Protein AF-A0A3M1PGS9-F1 (afdb_monomer)

Mean predicted aligned error: 19.92 Å

Solvent-accessible surface area (backbone atoms only — not comparable to full-atom values): 13995 Å² total; per-residue (Å²): 139,84,87,82,89,75,83,82,80,80,67,83,78,77,82,78,72,84,73,78,78,73,52,66,67,59,30,50,53,47,24,53,42,19,57,49,69,54,36,37,69,55,23,42,52,23,39,51,51,46,51,69,34,86,87,48,49,71,73,56,33,54,52,41,54,54,50,40,51,54,36,49,49,37,50,74,69,65,56,75,74,91,35,77,85,38,73,76,30,40,54,42,54,51,51,51,51,50,53,61,69,67,49,73,80,73,74,85,66,75,82,59,58,68,70,65,50,56,71,72,74,71,71,92,80,89,80,88,84,90,75,78,97,71,89,75,92,71,96,69,88,73,84,69,68,91,74,71,82,76,51,58,70,73,72,52,62,57,97,67,39,42,74,79,48,71,52,68,86,49,98,50,36,34,40,35,32,33,31,63,50,102,59,35,15,29,28,38,34,30,31,66,87,72,45,78,56,61,50,69,58,65,78,25,73,38,69,65,56,26,48,49,56,50,44,40,73,74,68,71,50,88,71,84,132

Foldseek 3Di:
DDDDDDDDPPDDDPPPPPPPLDDLVNLVLQLLLCVLVVVLVSNLVSLVSQLVDPPQDPVRNVVSVVVSVVSVVCVVVVDDDDCCPPPSSVVSVVVVVVVVVPPDPPPCDPPPVVVVCVVVVPDPPDDDDPDDDDDDDDDDDDPPPPQPPPCVVLQDDDPQKDWDDWDAPDQFKTKIWIDNDPQWIKMWMATPPHRPDIDIDGIGRDPVVNVVVVCVVPVVDDDDD

Structure (mmCIF, N/CA/C/O backbone):
data_AF-A0A3M1PGS9-F1
#
_entry.id   AF-A0A3M1PGS9-F1
#
loop_
_atom_site.group_PDB
_atom_site.id
_atom_site.type_symbol
_atom_site.label_atom_id
_atom_site.label_alt_id
_atom_site.label_comp_id
_atom_site.label_asym_id
_atom_site.label_entity_id
_atom_site.label_seq_id
_atom_site.pdbx_PDB_ins_code
_atom_site.Cartn_x
_atom_site.Cartn_y
_atom_site.Cartn_z
_atom_site.occupancy
_atom_site.B_iso_or_equiv
_atom_site.auth_seq_id
_atom_site.auth_comp_id
_atom_site.auth_asym_id
_atom_site.auth_atom_id
_atom_site.pdbx_PDB_model_num
ATOM 1 N N . MET A 1 1 ? -76.731 -5.693 16.495 1.00 43.12 1 MET A N 1
ATOM 2 C CA . MET A 1 1 ? -76.272 -5.780 15.094 1.00 43.12 1 MET A CA 1
ATOM 3 C C . MET A 1 1 ? -76.011 -4.372 14.597 1.00 43.12 1 MET A C 1
ATOM 5 O O . MET A 1 1 ? -76.969 -3.666 14.329 1.00 43.12 1 MET A O 1
ATOM 9 N N . THR A 1 2 ? -74.744 -3.977 14.487 1.00 40.34 2 THR A N 1
ATOM 10 C CA . THR A 1 2 ? -74.335 -2.824 13.675 1.00 40.34 2 THR A CA 1
ATOM 11 C C . THR A 1 2 ? -72.953 -3.154 13.133 1.00 40.34 2 THR A C 1
ATOM 13 O O . THR A 1 2 ? -72.024 -3.374 13.907 1.00 40.34 2 THR A O 1
ATOM 16 N N . VAL A 1 3 ? -72.853 -3.297 11.815 1.00 41.34 3 VAL A N 1
ATOM 17 C CA . VAL A 1 3 ? -71.624 -3.652 11.101 1.00 41.34 3 VAL A CA 1
ATOM 18 C C . VAL A 1 3 ? -71.101 -2.359 10.487 1.00 41.34 3 VAL A C 1
ATOM 20 O O . VAL A 1 3 ? -71.793 -1.752 9.675 1.00 41.34 3 VAL A O 1
ATOM 23 N N . LEU A 1 4 ? -69.917 -1.911 10.899 1.00 38.22 4 LEU A N 1
ATOM 24 C CA . LEU A 1 4 ? -69.199 -0.822 10.240 1.00 38.22 4 LEU A CA 1
ATOM 25 C C . LEU A 1 4 ? -68.028 -1.431 9.474 1.00 38.22 4 LEU A C 1
ATOM 27 O O . LEU A 1 4 ? -67.027 -1.848 10.052 1.00 38.22 4 LEU A O 1
ATOM 31 N N . SER A 1 5 ? -68.202 -1.507 8.157 1.00 47.16 5 SER A N 1
ATOM 32 C CA . SER A 1 5 ? -67.135 -1.750 7.195 1.00 47.16 5 SER A CA 1
ATOM 33 C C . SER A 1 5 ? -66.207 -0.539 7.151 1.00 47.16 5 SER A C 1
ATOM 35 O O . SER A 1 5 ? -66.649 0.571 6.866 1.00 47.16 5 SER A O 1
ATOM 37 N N . ALA A 1 6 ? -64.914 -0.763 7.369 1.00 40.97 6 ALA A N 1
ATOM 38 C CA . ALA A 1 6 ? -63.865 0.169 6.983 1.00 40.97 6 ALA A CA 1
ATOM 39 C C . ALA A 1 6 ? -62.917 -0.558 6.026 1.00 40.97 6 ALA A C 1
ATOM 41 O O . ALA A 1 6 ? -62.190 -1.475 6.407 1.00 40.97 6 ALA A O 1
ATOM 42 N N . SER A 1 7 ? -62.997 -0.163 4.759 1.00 41.66 7 SER A N 1
ATOM 43 C CA . SER A 1 7 ? -62.149 -0.619 3.667 1.00 41.66 7 SER A CA 1
ATOM 44 C C . SER A 1 7 ? -60.679 -0.351 3.978 1.00 41.66 7 SER A C 1
ATOM 46 O O . SER A 1 7 ? -60.280 0.781 4.247 1.00 41.66 7 SER A O 1
ATOM 48 N N . SER A 1 8 ? -59.865 -1.400 3.919 1.00 44.50 8 SER A N 1
ATOM 49 C CA . SER A 1 8 ? -58.414 -1.307 4.018 1.00 44.50 8 SER A CA 1
ATOM 50 C C . SER A 1 8 ? -57.849 -0.592 2.787 1.00 44.50 8 SER A C 1
ATOM 52 O O . SER A 1 8 ? -57.789 -1.155 1.697 1.00 44.50 8 SER A O 1
ATOM 54 N N . LEU A 1 9 ? -57.406 0.651 2.969 1.00 45.00 9 LEU A N 1
ATOM 55 C CA . LEU A 1 9 ? -56.486 1.321 2.054 1.00 45.00 9 LEU A CA 1
ATOM 56 C C . LEU A 1 9 ? -55.102 0.672 2.213 1.00 45.00 9 LEU A C 1
ATOM 58 O O . LEU A 1 9 ? -54.330 1.043 3.096 1.00 45.00 9 LEU A O 1
ATOM 62 N N . LEU A 1 10 ? -54.789 -0.317 1.369 1.00 43.25 10 LEU A N 1
ATOM 63 C CA . LEU A 1 10 ? -53.408 -0.746 1.142 1.00 43.25 10 LEU A CA 1
ATOM 64 C C . LEU A 1 10 ? -52.671 0.379 0.406 1.00 43.25 10 LEU A C 1
ATOM 66 O O . LEU A 1 10 ? -52.698 0.469 -0.820 1.00 43.25 10 LEU A O 1
ATOM 70 N N . GLY A 1 11 ? -52.011 1.248 1.168 1.00 36.84 11 GLY A N 1
ATOM 71 C CA . GLY A 1 11 ? -50.937 2.074 0.634 1.00 36.84 11 GLY A CA 1
ATOM 72 C C . GLY A 1 11 ? -49.745 1.193 0.224 1.00 36.84 11 GLY A C 1
ATOM 73 O O . GLY A 1 11 ? -49.503 0.159 0.857 1.00 36.84 11 GLY A O 1
ATOM 74 N N . PRO A 1 12 ? -48.991 1.565 -0.823 1.00 43.22 12 PRO A N 1
ATOM 75 C CA . PRO A 1 12 ? -47.780 0.854 -1.209 1.00 43.22 12 PRO A CA 1
ATOM 76 C C . PRO A 1 12 ? -46.782 0.857 -0.044 1.00 43.22 12 PRO A C 1
ATOM 78 O O . PRO A 1 12 ? -46.384 1.911 0.450 1.00 43.22 12 PRO A O 1
ATOM 81 N N . GLN A 1 13 ? -46.390 -0.336 0.406 1.00 43.91 13 GLN A N 1
ATOM 82 C CA . GLN A 1 13 ? -45.297 -0.525 1.358 1.00 43.91 13 GLN A CA 1
ATOM 83 C C . GLN A 1 13 ? -44.023 0.090 0.753 1.00 43.91 13 GLN A C 1
ATOM 85 O O . GLN A 1 13 ? -43.602 -0.353 -0.320 1.00 43.91 13 GLN A O 1
ATOM 90 N N . PRO A 1 14 ? -43.392 1.098 1.381 1.00 44.00 14 PRO A N 1
ATOM 91 C CA . PRO A 1 14 ? -42.103 1.574 0.915 1.00 44.00 14 PRO A CA 1
ATOM 92 C C . PRO A 1 14 ? -41.099 0.431 1.061 1.00 44.00 14 PRO A C 1
ATOM 94 O O . PRO A 1 14 ? -40.940 -0.128 2.147 1.00 44.00 14 PRO A O 1
ATOM 97 N N . ASN A 1 15 ? -40.445 0.083 -0.050 1.00 41.81 15 ASN A N 1
ATOM 98 C CA . ASN A 1 15 ? -39.290 -0.806 -0.095 1.00 41.81 15 ASN A CA 1
ATOM 99 C C . ASN A 1 15 ? -38.324 -0.428 1.036 1.00 41.81 15 ASN A C 1
ATOM 101 O O . ASN A 1 15 ? -37.579 0.547 0.929 1.00 41.81 15 ASN A O 1
ATOM 105 N N . ARG A 1 16 ? -38.330 -1.201 2.127 1.00 43.53 16 ARG A N 1
ATOM 106 C CA . ARG A 1 16 ? -37.274 -1.172 3.136 1.00 43.53 16 ARG A CA 1
ATOM 107 C C . ARG A 1 16 ? -36.043 -1.789 2.489 1.00 43.53 16 ARG A C 1
ATOM 109 O O . ARG A 1 16 ? -35.763 -2.972 2.664 1.00 43.53 16 ARG A O 1
ATOM 116 N N . GLY A 1 17 ? -35.335 -0.987 1.697 1.00 41.22 17 GLY A N 1
ATOM 117 C CA . GLY A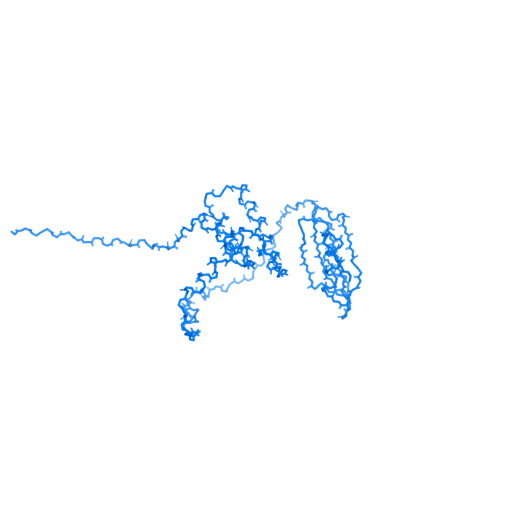 1 17 ? -33.949 -1.270 1.371 1.00 41.22 17 GLY A CA 1
ATOM 118 C C . GLY A 1 17 ? -33.229 -1.484 2.695 1.00 41.22 17 GLY A C 1
ATOM 119 O O . GLY A 1 17 ? -33.208 -0.591 3.539 1.00 41.22 17 GLY A O 1
ATOM 120 N N . PHE A 1 18 ? -32.729 -2.697 2.915 1.00 41.44 18 PHE A N 1
ATOM 121 C CA . PHE A 1 18 ? -31.902 -3.040 4.063 1.00 41.44 18 PHE A CA 1
ATOM 122 C C . PHE A 1 18 ? -30.577 -2.275 3.950 1.00 41.44 18 PHE A C 1
ATOM 124 O O . PHE A 1 18 ? -29.546 -2.823 3.579 1.00 41.44 18 PHE A O 1
ATOM 131 N N . THR A 1 19 ? -30.578 -0.986 4.271 1.00 45.75 19 THR A N 1
ATOM 132 C CA . THR A 1 19 ? -29.363 -0.321 4.725 1.00 45.75 19 THR A CA 1
ATOM 133 C C . THR A 1 19 ? -29.163 -0.778 6.161 1.00 45.75 19 THR A C 1
ATOM 135 O O . THR A 1 19 ? -29.649 -0.134 7.090 1.00 45.75 19 THR A O 1
ATOM 138 N N . GLN A 1 20 ? -28.522 -1.935 6.358 1.00 52.16 20 GLN A N 1
ATOM 139 C CA . GLN A 1 20 ? -27.948 -2.242 7.665 1.00 52.16 20 GLN A CA 1
ATOM 140 C C . GLN A 1 20 ? -26.929 -1.142 7.955 1.00 52.16 20 GLN A C 1
ATOM 142 O O . GLN A 1 20 ? -25.846 -1.100 7.376 1.00 52.16 20 GLN A O 1
ATOM 147 N N . THR A 1 21 ? -27.314 -0.204 8.809 1.00 59.00 21 THR A N 1
ATOM 148 C CA . THR A 1 21 ? -26.417 0.780 9.395 1.00 59.00 21 THR A CA 1
ATOM 149 C C . THR A 1 21 ? -25.473 0.029 10.322 1.00 59.00 21 THR A C 1
ATOM 151 O O . THR A 1 21 ? -25.777 -0.205 11.489 1.00 59.00 21 THR A O 1
ATOM 154 N N . VAL A 1 22 ? -24.338 -0.413 9.779 1.00 71.88 22 VAL A N 1
ATOM 155 C CA . VAL A 1 22 ? -23.247 -0.966 10.585 1.00 71.88 22 VAL A CA 1
ATOM 156 C C . VAL A 1 22 ? -22.765 0.143 11.515 1.00 71.88 22 VAL A C 1
ATOM 158 O O . VAL A 1 22 ? -22.483 1.254 11.058 1.00 71.88 22 VAL A O 1
ATOM 161 N N . SER A 1 23 ? -22.715 -0.127 12.821 1.00 87.00 23 SER A N 1
ATOM 162 C CA . SER A 1 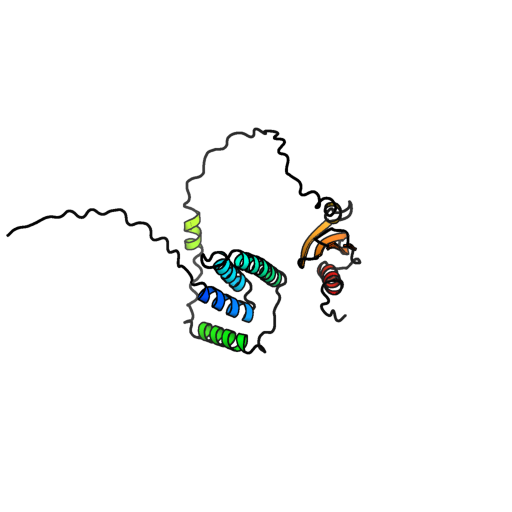23 ? -22.247 0.875 13.775 1.00 87.00 23 SER A CA 1
ATOM 163 C C . SER A 1 23 ? -20.757 1.175 13.534 1.00 87.00 23 SER A C 1
ATOM 165 O O . SER A 1 23 ? -19.993 0.268 13.188 1.00 87.00 23 SER A O 1
ATOM 167 N N . PRO A 1 24 ? -20.305 2.427 13.726 1.00 83.75 24 PRO A N 1
ATOM 168 C CA . PRO A 1 24 ? -18.890 2.780 13.583 1.00 83.75 24 PRO A CA 1
ATOM 169 C C . PRO A 1 24 ? -17.980 1.955 14.501 1.00 83.75 24 PRO A C 1
ATOM 171 O O . PRO A 1 24 ? -16.876 1.586 14.116 1.00 83.75 24 PRO A O 1
ATOM 174 N N . GLU A 1 25 ? -18.471 1.615 15.692 1.00 83.69 25 GLU A N 1
ATOM 175 C CA . GLU A 1 25 ? -17.761 0.792 16.670 1.00 83.69 25 GLU A CA 1
ATOM 176 C C . GLU A 1 25 ? -17.546 -0.641 16.167 1.00 83.69 25 GLU A C 1
ATOM 178 O O . GLU A 1 25 ? -16.433 -1.160 16.238 1.00 83.69 25 GLU A O 1
ATOM 183 N N . ALA A 1 26 ? -18.566 -1.251 15.553 1.00 85.06 26 ALA A N 1
ATOM 184 C CA . ALA A 1 26 ? -18.432 -2.568 14.937 1.00 85.06 26 ALA A CA 1
ATOM 185 C C . ALA A 1 26 ? -17.448 -2.548 13.757 1.00 85.06 26 ALA A C 1
ATOM 187 O O . ALA A 1 26 ? -16.647 -3.469 13.606 1.00 85.06 26 ALA A O 1
ATOM 188 N N . ALA A 1 27 ? -17.462 -1.483 12.947 1.00 86.94 27 ALA A N 1
ATOM 189 C CA . ALA A 1 27 ? -16.496 -1.314 11.862 1.00 86.94 27 ALA A CA 1
ATOM 190 C C . ALA A 1 27 ? -15.060 -1.154 12.392 1.00 86.94 27 ALA A C 1
ATOM 192 O O . ALA A 1 27 ? -14.125 -1.712 11.821 1.00 86.94 27 ALA A O 1
ATOM 193 N N . GLN A 1 28 ? -14.869 -0.443 13.503 1.00 87.12 28 GLN A N 1
ATOM 194 C CA . GLN A 1 28 ? -13.553 -0.276 14.118 1.00 87.12 28 GLN A CA 1
ATOM 195 C C . GLN A 1 28 ? -13.032 -1.575 14.750 1.00 87.12 28 GLN A C 1
ATOM 197 O O . GLN A 1 28 ? -11.861 -1.910 14.565 1.00 87.12 28 GLN A O 1
ATOM 202 N N . ALA A 1 29 ? -13.892 -2.344 15.421 1.00 86.06 29 ALA A N 1
ATOM 203 C CA . ALA A 1 29 ? -13.537 -3.666 15.936 1.00 86.06 29 ALA A CA 1
ATOM 204 C C . ALA A 1 29 ? -13.161 -4.632 14.795 1.00 86.06 29 ALA A C 1
ATOM 206 O O . ALA A 1 29 ? -12.126 -5.298 14.854 1.00 86.06 29 ALA A O 1
ATOM 207 N N . ALA A 1 30 ? -13.949 -4.643 13.712 1.00 87.62 30 ALA A N 1
ATOM 208 C CA . ALA A 1 30 ? -13.654 -5.435 12.519 1.00 87.62 30 ALA A CA 1
ATOM 209 C C . ALA A 1 30 ? -12.322 -5.027 11.870 1.00 87.62 30 ALA A C 1
ATOM 211 O O . ALA A 1 30 ? -11.562 -5.888 11.425 1.00 87.62 30 ALA A O 1
ATOM 212 N N . LEU A 1 31 ? -12.007 -3.728 11.849 1.00 91.25 31 LEU A N 1
ATOM 213 C CA . LEU A 1 31 ? -10.731 -3.225 11.351 1.00 91.25 31 LEU A CA 1
ATOM 214 C C . LEU A 1 31 ? -9.554 -3.755 12.176 1.00 91.25 31 LEU A C 1
ATOM 216 O O . LEU A 1 31 ? -8.619 -4.311 11.601 1.00 91.25 31 LEU A O 1
ATOM 220 N N . GLN A 1 32 ? -9.609 -3.618 13.503 1.00 88.75 32 GLN A N 1
ATOM 221 C CA . GLN A 1 32 ? -8.552 -4.105 14.397 1.00 88.75 32 GLN A CA 1
ATOM 222 C C . GLN A 1 32 ? -8.319 -5.605 14.219 1.00 88.75 32 GLN A C 1
ATOM 224 O O . GLN A 1 32 ? -7.188 -6.038 13.998 1.00 88.75 32 GLN A O 1
ATOM 229 N N . GLN A 1 33 ? -9.396 -6.391 14.231 1.00 88.25 33 GLN A N 1
ATOM 230 C CA . GLN A 1 33 ? -9.321 -7.833 14.028 1.00 88.25 33 GLN A CA 1
ATOM 231 C C . GLN A 1 33 ? -8.691 -8.189 12.674 1.00 88.25 33 GLN A C 1
ATOM 233 O O . GLN A 1 33 ? -7.797 -9.032 12.615 1.00 88.25 33 GLN A O 1
ATOM 238 N N . SER A 1 34 ? -9.125 -7.532 11.596 1.00 90.94 34 SER A N 1
ATOM 239 C CA . SER A 1 34 ? -8.632 -7.805 10.242 1.00 90.94 34 SER A CA 1
ATOM 240 C C . SER A 1 34 ? -7.146 -7.476 10.099 1.00 90.94 34 SER A C 1
ATOM 242 O O . SER A 1 34 ? -6.403 -8.250 9.504 1.00 90.94 34 SER A O 1
ATOM 244 N N . VAL A 1 35 ? -6.686 -6.374 10.701 1.00 89.75 35 VAL A N 1
ATOM 245 C CA . VAL A 1 35 ? -5.261 -6.006 10.719 1.00 89.75 35 VAL A CA 1
ATOM 246 C C . VAL A 1 35 ? -4.438 -7.039 11.490 1.00 89.75 35 VAL A C 1
ATOM 248 O O . VAL A 1 35 ? -3.411 -7.488 10.987 1.00 89.75 35 VAL A O 1
ATOM 251 N N . CYS A 1 36 ? -4.906 -7.477 12.662 1.00 89.69 36 CYS A N 1
ATOM 252 C CA . CYS A 1 36 ? -4.225 -8.511 13.447 1.00 89.69 36 CYS A CA 1
ATOM 253 C C . CYS A 1 36 ? -4.132 -9.860 12.715 1.00 89.69 36 CYS A C 1
ATOM 255 O O . CYS A 1 36 ? -3.178 -10.609 12.915 1.00 89.69 36 CYS A O 1
ATOM 257 N N . LEU A 1 37 ? -5.111 -10.171 11.862 1.00 87.81 37 LEU A N 1
ATOM 258 C CA . LEU A 1 37 ? -5.137 -11.384 11.041 1.00 87.81 37 LEU A CA 1
ATOM 259 C C . LEU A 1 37 ? -4.422 -11.227 9.691 1.00 87.81 37 LEU A C 1
ATOM 261 O O . LEU A 1 37 ? -4.361 -12.195 8.935 1.00 87.81 37 LEU A O 1
ATOM 265 N N . ASN A 1 38 ? -3.880 -10.044 9.382 1.00 90.31 38 ASN A N 1
ATOM 266 C CA . ASN A 1 38 ? -3.371 -9.686 8.055 1.00 90.31 38 ASN A CA 1
ATOM 267 C C . ASN A 1 38 ? -4.412 -9.879 6.925 1.00 90.31 38 ASN A C 1
ATOM 269 O O . ASN A 1 38 ? -4.057 -10.087 5.763 1.00 90.31 38 ASN A O 1
ATOM 273 N N . ASP A 1 39 ? -5.709 -9.802 7.242 1.00 93.06 39 ASP A N 1
ATOM 274 C CA . ASP A 1 39 ? -6.791 -9.828 6.256 1.00 93.06 39 ASP A CA 1
ATOM 275 C C . ASP A 1 39 ? -6.999 -8.421 5.684 1.00 93.06 39 ASP A C 1
ATOM 277 O O . ASP A 1 39 ? -7.877 -7.651 6.088 1.00 93.06 39 ASP A O 1
ATOM 281 N N . TRP A 1 40 ? -6.141 -8.063 4.730 1.00 92.06 40 TRP A N 1
ATOM 282 C CA . TRP A 1 40 ? -6.147 -6.732 4.126 1.00 92.06 40 TRP A CA 1
ATOM 283 C C . TRP A 1 40 ? -7.452 -6.407 3.408 1.00 92.06 40 TRP A C 1
ATOM 285 O O . TRP A 1 40 ? -7.877 -5.252 3.406 1.00 92.06 40 TRP A O 1
ATOM 295 N N . HIS A 1 41 ? -8.121 -7.411 2.838 1.00 94.44 41 HIS A N 1
ATOM 296 C CA . HIS A 1 41 ? -9.389 -7.201 2.151 1.00 94.44 41 HIS A CA 1
ATOM 297 C C . HIS A 1 41 ? -10.483 -6.784 3.143 1.00 94.44 41 HIS A C 1
ATOM 299 O 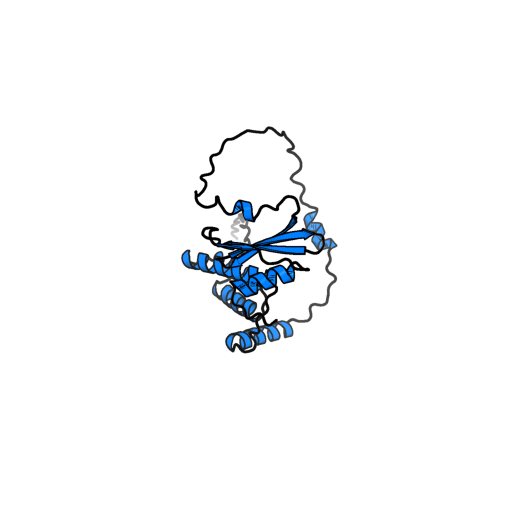O . HIS A 1 41 ? -11.179 -5.789 2.911 1.00 94.44 41 HIS A O 1
ATOM 305 N N . GLN A 1 42 ? -10.606 -7.493 4.270 1.00 91.50 42 GLN A N 1
ATOM 306 C CA . GLN A 1 42 ? -11.568 -7.138 5.316 1.00 91.50 42 GLN A CA 1
ATOM 307 C C . GLN A 1 42 ? -11.218 -5.817 6.008 1.00 91.50 42 GLN A C 1
ATOM 309 O O . GLN A 1 42 ? -12.108 -5.001 6.258 1.00 91.50 42 GLN A O 1
ATOM 314 N N . ALA A 1 43 ? -9.930 -5.536 6.222 1.00 93.75 43 ALA A N 1
ATOM 315 C CA . ALA A 1 43 ? -9.490 -4.260 6.781 1.00 93.75 43 ALA A CA 1
ATOM 316 C C . ALA A 1 43 ? -9.892 -3.076 5.877 1.00 93.75 43 ALA A C 1
ATOM 318 O O . ALA A 1 43 ? -10.457 -2.088 6.351 1.00 93.75 43 ALA A O 1
ATOM 319 N N . ILE A 1 44 ? -9.679 -3.184 4.558 1.00 94.75 44 ILE A N 1
ATOM 320 C CA . ILE A 1 44 ? -10.095 -2.157 3.586 1.00 94.75 44 ILE A CA 1
ATOM 321 C C . ILE A 1 44 ? -11.617 -1.970 3.598 1.00 94.75 44 ILE A C 1
ATOM 323 O O . ILE A 1 44 ? -12.097 -0.832 3.551 1.00 94.75 44 ILE A O 1
ATOM 327 N N . TYR A 1 45 ? -12.380 -3.063 3.668 1.00 93.88 45 TYR A N 1
ATOM 328 C CA . TYR A 1 45 ? -13.838 -3.004 3.754 1.00 93.88 45 TYR A CA 1
ATOM 329 C C . TYR A 1 45 ? -14.302 -2.254 5.011 1.00 93.88 45 TYR A C 1
ATOM 331 O O . TYR A 1 45 ? -15.087 -1.309 4.904 1.00 93.88 45 TYR A O 1
ATOM 339 N N . ALA A 1 46 ? -13.752 -2.594 6.178 1.00 92.50 46 ALA A N 1
ATOM 340 C CA . ALA A 1 46 ? -14.057 -1.926 7.440 1.00 92.50 46 ALA A CA 1
ATOM 341 C C . ALA A 1 46 ? -13.735 -0.420 7.397 1.00 92.50 46 ALA A C 1
ATOM 343 O O . ALA A 1 46 ? -14.549 0.407 7.815 1.00 92.50 46 ALA A O 1
ATOM 344 N N . VAL A 1 47 ? -12.601 -0.033 6.800 1.00 94.00 47 VAL A N 1
ATOM 345 C CA . VAL A 1 47 ? -12.252 1.386 6.609 1.00 94.00 47 VAL A CA 1
ATOM 346 C C . VAL A 1 47 ? -13.246 2.104 5.694 1.00 94.00 47 VAL A C 1
ATOM 348 O O . VAL A 1 47 ? -13.605 3.248 5.969 1.00 94.00 47 VAL A O 1
ATOM 351 N N . ASN A 1 48 ? -13.739 1.467 4.628 1.00 93.62 48 ASN A N 1
ATOM 352 C CA . ASN A 1 48 ? -14.752 2.087 3.764 1.00 93.62 48 ASN A CA 1
ATOM 353 C C . ASN A 1 48 ? -16.052 2.391 4.526 1.00 93.62 48 ASN A C 1
ATOM 355 O O . ASN A 1 48 ? -16.648 3.446 4.296 1.00 93.62 48 ASN A O 1
ATOM 359 N N . LEU A 1 49 ? -16.455 1.524 5.463 1.00 91.12 49 LEU A N 1
ATOM 360 C CA . LEU A 1 49 ? -17.596 1.788 6.345 1.00 91.12 49 LEU A CA 1
ATOM 361 C C . LEU A 1 49 ? -17.334 2.998 7.255 1.00 91.12 49 LEU A C 1
ATOM 363 O O . LEU A 1 49 ? -18.196 3.866 7.384 1.00 91.12 49 LEU A O 1
ATOM 367 N N . LEU A 1 50 ? -16.126 3.116 7.817 1.00 90.94 50 LEU A N 1
ATOM 368 C CA . LEU A 1 50 ? -15.734 4.267 8.642 1.00 90.94 50 LEU A CA 1
ATOM 369 C C . LEU A 1 50 ? -15.693 5.581 7.841 1.00 90.94 50 LEU A C 1
ATOM 371 O O . LEU A 1 50 ? -16.112 6.621 8.348 1.00 90.94 50 LEU A O 1
ATOM 375 N N . ILE A 1 51 ? -15.243 5.549 6.581 1.00 91.38 51 ILE A N 1
ATOM 376 C CA . ILE A 1 51 ? -15.267 6.713 5.672 1.00 91.38 51 ILE A CA 1
ATOM 377 C C . ILE A 1 51 ? -16.708 7.125 5.345 1.00 91.38 51 ILE A C 1
ATOM 379 O O . ILE A 1 51 ? -17.011 8.319 5.313 1.00 91.38 51 ILE A O 1
ATOM 383 N N . GLY A 1 52 ? -17.574 6.144 5.075 1.00 87.12 52 GLY A N 1
ATOM 384 C CA . GLY A 1 52 ? -18.977 6.356 4.714 1.00 87.12 52 GLY A CA 1
ATOM 385 C C . GLY A 1 52 ? -19.885 6.720 5.891 1.00 87.12 52 GLY A C 1
ATOM 386 O O . GLY A 1 52 ? -21.002 7.183 5.667 1.00 87.12 52 GLY A O 1
ATOM 387 N N . SER A 1 53 ? -19.422 6.538 7.130 1.00 89.69 53 SER A N 1
ATOM 388 C CA . SER A 1 53 ? -20.200 6.865 8.322 1.00 89.69 53 SER A CA 1
ATOM 389 C C . SER A 1 53 ? -20.488 8.366 8.421 1.00 89.69 53 SER A C 1
ATOM 391 O O . SER A 1 53 ? -19.601 9.218 8.298 1.00 89.69 53 SER A O 1
ATOM 393 N N . SER A 1 54 ? -21.746 8.694 8.718 1.00 85.50 54 SER A N 1
ATOM 394 C CA . SER A 1 54 ? -22.207 10.067 8.931 1.00 85.50 54 SER A CA 1
ATOM 395 C C . SER A 1 54 ? -21.589 10.719 10.170 1.00 85.50 54 SER A C 1
ATOM 397 O O . SER A 1 54 ? -21.436 11.939 10.190 1.00 85.50 54 SER A O 1
ATOM 399 N N . SER A 1 55 ? -21.187 9.928 11.169 1.00 86.62 55 SER A N 1
ATOM 400 C CA . SER A 1 55 ? -20.534 10.422 12.388 1.00 86.62 55 SER A CA 1
ATOM 401 C C . SER A 1 55 ? -19.057 10.782 12.193 1.00 86.62 55 SER A C 1
ATOM 403 O O . SER A 1 55 ? -18.454 11.401 13.069 1.00 86.62 55 SER A O 1
ATOM 405 N N . THR A 1 56 ? -18.458 10.431 11.052 1.00 87.25 56 THR A N 1
ATOM 406 C CA . THR A 1 56 ? -17.039 10.682 10.793 1.00 87.25 56 THR A CA 1
ATOM 407 C C . THR A 1 56 ? -16.828 12.111 10.302 1.00 87.25 56 THR A C 1
ATOM 409 O O . THR A 1 56 ? -17.336 12.502 9.242 1.00 87.25 56 THR A O 1
ATOM 412 N N . SER A 1 57 ? -16.030 12.881 11.050 1.00 91.88 57 SER A N 1
ATOM 413 C CA . SER A 1 57 ? -15.659 14.257 10.701 1.00 91.88 57 SER A CA 1
ATOM 414 C C . SER A 1 57 ? -14.826 14.316 9.408 1.00 91.88 57 SER A C 1
ATOM 416 O O . SER A 1 57 ? -14.158 13.337 9.063 1.00 91.88 57 SER A O 1
ATOM 418 N N . PRO A 1 58 ? -14.809 15.450 8.681 1.00 88.25 58 PRO A N 1
ATOM 419 C CA . PRO A 1 58 ? -14.038 15.576 7.441 1.00 88.25 58 PRO A CA 1
ATOM 420 C C . PRO A 1 58 ? -12.543 15.267 7.614 1.00 88.25 58 PRO A C 1
ATOM 422 O O . PRO A 1 58 ? -11.990 14.464 6.865 1.00 88.25 58 PRO A O 1
ATOM 425 N N . ALA A 1 59 ? -11.912 15.815 8.658 1.00 85.31 59 ALA A N 1
ATOM 426 C CA . ALA A 1 59 ? -10.503 15.559 8.962 1.00 85.31 59 ALA A CA 1
ATOM 427 C C . ALA A 1 59 ? -10.234 14.069 9.238 1.00 85.31 59 ALA A C 1
ATOM 429 O O . ALA A 1 59 ? -9.224 13.515 8.799 1.00 85.31 59 ALA A O 1
ATOM 430 N N . MET A 1 60 ? -11.162 13.395 9.921 1.00 90.00 60 MET A N 1
ATOM 431 C CA . MET A 1 60 ? -11.056 11.966 10.193 1.00 90.00 60 MET A CA 1
ATOM 432 C C . MET A 1 60 ? -11.242 11.126 8.924 1.00 90.00 60 MET A C 1
ATOM 434 O O . MET A 1 60 ? -10.497 10.169 8.716 1.00 90.00 60 MET A O 1
ATOM 438 N N . ARG A 1 61 ? -12.155 11.505 8.018 1.00 90.19 61 ARG A N 1
ATOM 439 C CA . ARG A 1 61 ? -12.296 10.835 6.710 1.00 90.19 61 ARG A CA 1
ATOM 440 C C . ARG A 1 61 ? -11.016 10.914 5.895 1.00 90.19 61 ARG A C 1
ATOM 442 O O . ARG A 1 61 ? -10.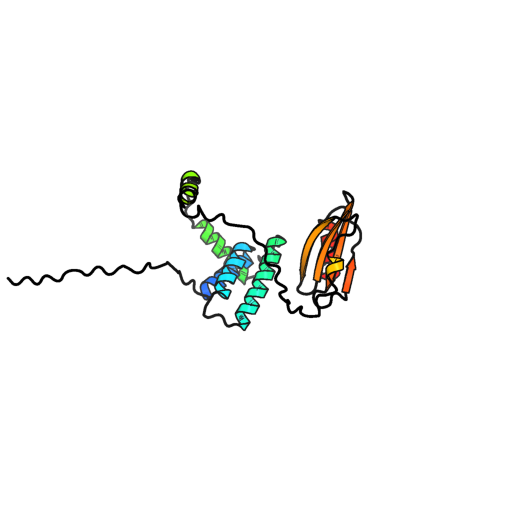634 9.917 5.295 1.00 90.19 61 ARG A O 1
ATOM 449 N N . GLU A 1 62 ? -10.329 12.054 5.888 1.00 84.69 62 GLU A N 1
ATOM 450 C CA . GLU A 1 62 ? -9.039 12.171 5.198 1.00 84.69 62 GLU A CA 1
ATOM 451 C C . GLU A 1 62 ? -7.981 11.229 5.780 1.00 84.69 62 GLU A C 1
ATOM 453 O O . GLU A 1 62 ? -7.213 10.616 5.034 1.00 84.69 62 GLU A O 1
ATOM 458 N N . GLN A 1 63 ? -7.939 11.084 7.109 1.00 87.75 63 GLN A N 1
ATOM 459 C CA . GLN A 1 63 ? -7.062 10.107 7.756 1.00 87.75 63 GLN A CA 1
ATOM 460 C C . GLN A 1 63 ? -7.426 8.675 7.349 1.00 87.75 63 GLN A C 1
ATOM 462 O O . GLN A 1 63 ? -6.538 7.927 6.944 1.00 87.75 63 GLN A O 1
ATOM 467 N N . TRP A 1 64 ? -8.712 8.320 7.333 1.00 92.88 64 TRP A N 1
ATOM 468 C CA . TRP A 1 64 ? -9.155 7.000 6.882 1.00 92.88 64 TRP A CA 1
ATOM 469 C C . TRP A 1 64 ? -8.882 6.735 5.403 1.00 92.88 64 TRP A C 1
ATOM 471 O O . TRP A 1 64 ? -8.494 5.628 5.043 1.00 92.88 64 TRP A O 1
ATOM 481 N N . VAL A 1 65 ? -9.003 7.740 4.534 1.00 91.44 65 VAL A N 1
ATOM 482 C CA . VAL A 1 65 ? -8.639 7.616 3.114 1.00 91.44 65 VAL A CA 1
ATOM 483 C C . VAL A 1 65 ? -7.143 7.346 2.957 1.00 91.44 65 VAL A C 1
ATOM 485 O O . VAL A 1 65 ? -6.764 6.497 2.148 1.00 91.44 65 VAL A O 1
ATOM 488 N N . ARG A 1 66 ? -6.289 8.031 3.730 1.00 89.00 66 ARG A N 1
ATOM 489 C CA . ARG A 1 66 ? -4.843 7.759 3.749 1.00 89.00 66 ARG A CA 1
ATOM 490 C C . ARG A 1 66 ? -4.552 6.348 4.254 1.00 89.00 66 ARG A C 1
ATOM 492 O O . ARG A 1 66 ? -3.806 5.622 3.605 1.00 89.00 66 ARG A O 1
ATOM 499 N N . TYR A 1 67 ? -5.190 5.947 5.349 1.00 92.69 67 TYR A N 1
ATOM 500 C CA . TYR A 1 67 ? -5.014 4.618 5.925 1.00 92.69 67 TYR A CA 1
ATOM 501 C C . TYR A 1 67 ? -5.477 3.507 4.974 1.00 92.69 67 TYR A C 1
ATOM 503 O O . TYR A 1 67 ? -4.772 2.524 4.776 1.00 92.69 67 TYR A O 1
ATOM 511 N N . ARG A 1 68 ? -6.600 3.702 4.271 1.00 95.56 68 ARG A N 1
ATOM 512 C CA . ARG A 1 68 ? -7.070 2.772 3.236 1.00 95.56 68 ARG A CA 1
ATOM 513 C C . ARG A 1 68 ? -6.019 2.535 2.156 1.00 95.56 68 ARG A C 1
ATOM 515 O O . ARG A 1 68 ? -5.843 1.397 1.744 1.00 95.56 68 ARG A O 1
ATOM 522 N N . ARG A 1 69 ? -5.338 3.591 1.694 1.00 86.56 69 ARG A N 1
ATOM 523 C CA . ARG A 1 69 ? -4.270 3.460 0.688 1.00 86.56 69 ARG A CA 1
ATOM 524 C C . ARG A 1 69 ? -3.116 2.611 1.217 1.00 86.56 69 ARG A C 1
ATOM 526 O O . ARG A 1 69 ? -2.696 1.699 0.526 1.00 86.56 69 ARG A O 1
ATOM 533 N N . GLN A 1 70 ? -2.699 2.826 2.465 1.00 88.38 70 GLN A N 1
ATOM 534 C CA . GLN A 1 70 ? -1.670 1.990 3.095 1.00 88.38 70 GLN A CA 1
ATOM 535 C C . GLN A 1 70 ? -2.083 0.512 3.156 1.00 88.38 70 GLN A C 1
ATOM 537 O O . GLN A 1 70 ? -1.288 -0.364 2.836 1.00 88.38 70 GLN A O 1
ATOM 542 N N . LEU A 1 71 ? -3.342 0.217 3.500 1.00 89.50 71 LEU A N 1
ATOM 543 C CA . LEU A 1 71 ? -3.848 -1.160 3.490 1.00 89.50 71 LEU A CA 1
ATOM 544 C C . LEU A 1 71 ? -3.885 -1.765 2.075 1.00 89.50 71 LEU A C 1
ATOM 546 O O . LEU A 1 71 ? -3.620 -2.954 1.913 1.00 89.50 71 LEU A O 1
ATOM 550 N N . GLN A 1 72 ? -4.189 -0.964 1.047 1.00 89.25 72 GLN A N 1
ATOM 551 C CA . GLN A 1 72 ? -4.116 -1.393 -0.357 1.00 89.25 72 GLN A CA 1
ATOM 552 C C . GLN A 1 72 ? -2.676 -1.709 -0.778 1.00 89.25 72 GLN A C 1
ATOM 554 O O . GLN A 1 72 ? -2.451 -2.674 -1.513 1.00 89.25 72 GLN A O 1
ATOM 559 N N . ASP A 1 73 ? -1.705 -0.945 -0.278 1.00 81.94 73 ASP A N 1
ATOM 560 C CA . ASP A 1 73 ? -0.287 -1.214 -0.507 1.00 81.94 73 ASP A CA 1
ATOM 561 C C . ASP A 1 73 ? 0.119 -2.541 0.158 1.00 81.94 73 ASP A C 1
ATOM 563 O O . ASP A 1 73 ? 0.698 -3.399 -0.509 1.00 81.94 73 ASP A O 1
ATOM 567 N N . TYR A 1 74 ? -0.278 -2.786 1.415 1.00 87.88 74 TYR A N 1
ATOM 568 C CA . TYR A 1 74 ? -0.033 -4.069 2.099 1.00 87.88 74 TYR A CA 1
ATOM 569 C C . TYR A 1 74 ? -0.682 -5.255 1.384 1.00 87.88 74 TYR A C 1
ATOM 571 O O . TYR A 1 74 ? -0.057 -6.306 1.228 1.00 87.88 74 TYR A O 1
ATOM 579 N N . GLN A 1 75 ? -1.911 -5.080 0.888 1.00 88.62 75 GLN A N 1
ATOM 580 C CA . GLN A 1 75 ? -2.590 -6.093 0.085 1.00 88.62 75 GLN A CA 1
ATOM 581 C C . GLN A 1 75 ? -1.805 -6.417 -1.190 1.00 88.62 75 GLN A C 1
ATOM 583 O O . GLN A 1 75 ? -1.602 -7.588 -1.516 1.00 88.62 75 GLN A O 1
ATOM 588 N N . THR A 1 76 ? -1.356 -5.384 -1.902 1.00 83.56 76 THR A N 1
ATOM 589 C CA . THR A 1 76 ? -0.638 -5.515 -3.178 1.00 83.56 76 THR A CA 1
ATOM 590 C C . THR A 1 76 ? 0.721 -6.179 -2.984 1.00 83.56 76 THR A C 1
ATOM 592 O O . THR A 1 76 ? 1.088 -7.076 -3.744 1.00 83.56 76 THR A O 1
ATOM 595 N N . LEU A 1 77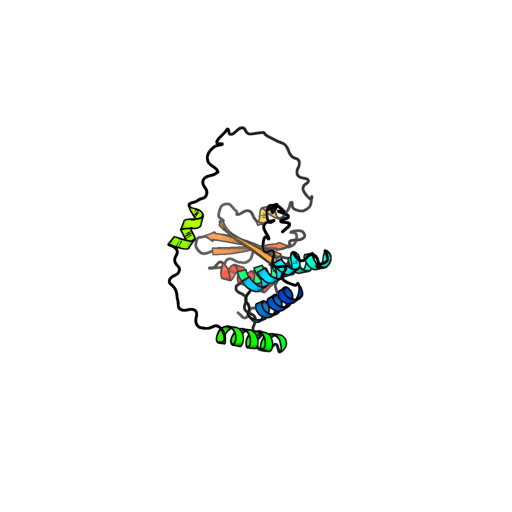 ? 1.445 -5.782 -1.938 1.00 79.38 77 LEU A N 1
ATOM 596 C CA . LEU A 1 77 ? 2.756 -6.327 -1.586 1.00 79.38 77 LEU A CA 1
ATOM 597 C C . LEU A 1 77 ? 2.674 -7.687 -0.879 1.00 79.38 77 LEU A C 1
ATOM 599 O O . LEU A 1 77 ? 3.711 -8.290 -0.616 1.00 79.38 77 LEU A O 1
ATOM 603 N N . ARG A 1 78 ? 1.460 -8.180 -0.585 1.00 82.56 78 ARG A N 1
ATOM 604 C CA . ARG A 1 78 ? 1.212 -9.387 0.222 1.00 82.56 78 ARG A CA 1
ATOM 605 C C . ARG A 1 78 ? 1.969 -9.355 1.550 1.00 82.56 78 ARG A C 1
ATOM 607 O O . ARG A 1 78 ? 2.507 -10.367 1.994 1.00 82.56 78 ARG A O 1
ATOM 614 N N . THR A 1 79 ? 2.027 -8.179 2.166 1.00 76.31 79 THR A N 1
ATOM 615 C CA . THR A 1 79 ? 2.721 -7.977 3.433 1.00 76.31 79 THR A CA 1
ATOM 616 C C . THR A 1 79 ? 2.077 -8.837 4.514 1.00 76.31 79 THR A C 1
ATOM 618 O O . THR A 1 79 ? 0.856 -8.941 4.592 1.00 76.31 79 THR A O 1
ATOM 621 N N . THR A 1 80 ? 2.896 -9.441 5.365 1.00 83.62 80 THR A N 1
ATOM 622 C CA . THR A 1 80 ? 2.442 -10.137 6.566 1.00 83.62 80 THR A CA 1
ATOM 623 C C . THR A 1 80 ? 3.222 -9.596 7.743 1.00 83.62 80 THR A C 1
ATOM 625 O O . THR A 1 80 ? 4.452 -9.650 7.742 1.00 83.62 80 THR A O 1
ATOM 628 N N . PHE A 1 81 ? 2.521 -9.092 8.744 1.00 79.06 81 PHE A N 1
ATOM 629 C CA . PHE A 1 81 ? 3.129 -8.732 10.008 1.00 79.06 81 PHE A CA 1
ATOM 630 C C . PHE A 1 81 ? 2.936 -9.865 11.006 1.00 79.06 81 PHE A C 1
ATOM 632 O O . PHE A 1 81 ? 1.832 -10.399 11.157 1.00 79.06 81 PHE A O 1
ATOM 639 N N . ASP A 1 82 ? 4.011 -10.205 11.710 1.00 79.31 82 ASP A N 1
ATOM 640 C CA . ASP A 1 82 ? 3.900 -11.059 12.879 1.00 79.31 82 ASP A CA 1
ATOM 641 C C . ASP A 1 82 ? 3.332 -10.247 14.050 1.00 79.31 82 ASP A C 1
ATOM 643 O O . ASP A 1 82 ? 4.017 -9.445 14.684 1.00 79.31 82 ASP A O 1
ATOM 647 N N . MET A 1 83 ? 2.041 -10.448 14.301 1.00 78.44 83 MET A N 1
ATOM 648 C CA . MET A 1 83 ? 1.288 -9.783 15.360 1.00 78.44 83 MET A CA 1
ATOM 649 C C . MET A 1 83 ? 1.070 -10.699 16.573 1.00 78.44 83 MET A C 1
ATOM 651 O O . MET A 1 83 ? 0.360 -10.310 17.502 1.00 78.44 83 MET A O 1
ATOM 655 N N . SER A 1 84 ? 1.675 -11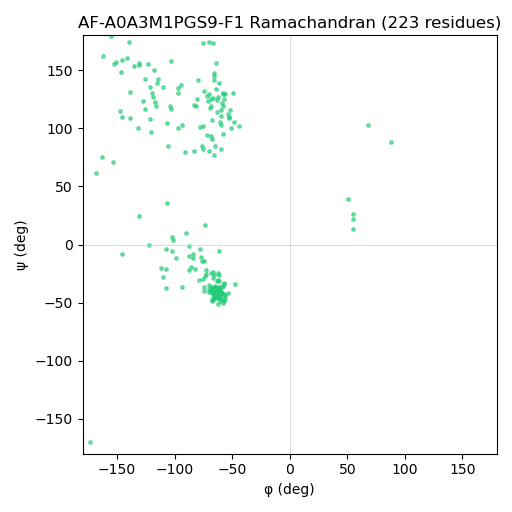.898 16.611 1.00 69.56 84 SER A N 1
ATOM 656 C CA . SER A 1 84 ? 1.447 -12.860 17.702 1.00 69.56 84 SER A CA 1
ATOM 657 C C . SER A 1 84 ? 1.987 -12.390 19.052 1.00 69.56 84 SER A C 1
ATOM 659 O O . SER A 1 84 ? 1.517 -12.839 20.093 1.00 69.56 84 SER A O 1
ATOM 661 N N . HIS A 1 85 ? 2.966 -11.486 19.035 1.00 71.69 85 HIS A N 1
ATOM 662 C CA . HIS A 1 85 ? 3.583 -10.913 20.231 1.00 71.69 85 HIS A CA 1
ATOM 663 C C . HIS A 1 85 ? 2.840 -9.676 20.760 1.00 71.69 85 HIS A C 1
ATOM 665 O O . HIS A 1 85 ? 3.122 -9.214 21.865 1.00 71.69 85 HIS A O 1
ATOM 671 N N . SER A 1 86 ? 1.881 -9.137 19.999 1.00 77.31 86 SER A N 1
ATOM 672 C CA . SER A 1 86 ? 1.024 -8.049 20.468 1.00 77.31 86 SER A CA 1
ATOM 673 C C . SER A 1 86 ? -0.106 -8.619 21.323 1.00 77.31 86 SER A C 1
ATOM 675 O O . SER A 1 86 ? -0.928 -9.396 20.837 1.00 77.31 86 SER A O 1
ATOM 677 N N . ALA A 1 87 ? -0.175 -8.211 22.593 1.00 75.56 87 ALA A N 1
ATOM 678 C CA . ALA A 1 87 ? -1.229 -8.641 23.515 1.00 75.56 87 ALA A CA 1
ATOM 679 C C . ALA A 1 87 ? -2.639 -8.299 22.994 1.00 75.56 87 ALA A C 1
ATOM 681 O O . ALA A 1 87 ? -3.571 -9.086 23.156 1.00 75.56 87 ALA A O 1
ATOM 682 N N . GLU A 1 88 ? -2.780 -7.158 22.314 1.00 74.62 88 GLU A N 1
ATOM 683 C CA . GLU A 1 88 ? -4.041 -6.697 21.724 1.00 74.62 88 GLU A CA 1
ATOM 684 C C . GLU A 1 88 ? -4.473 -7.585 20.548 1.00 74.62 88 GLU A C 1
ATOM 686 O O . GLU A 1 88 ? -5.645 -7.952 20.431 1.00 74.62 88 GLU A O 1
ATOM 691 N N . CYS A 1 89 ? -3.521 -8.018 19.716 1.00 80.69 89 CYS A N 1
ATOM 692 C CA . CYS A 1 89 ? -3.814 -8.917 18.602 1.00 80.69 89 CYS A CA 1
ATOM 693 C C . CYS A 1 89 ? -3.976 -10.376 19.027 1.00 80.69 89 CYS A C 1
ATOM 695 O O . CYS A 1 89 ? -4.775 -11.092 18.423 1.00 80.69 89 CYS A O 1
ATOM 697 N N . ALA A 1 90 ? -3.291 -10.825 20.080 1.00 77.38 90 ALA A N 1
ATOM 698 C CA . ALA A 1 90 ? -3.420 -12.189 20.589 1.00 77.38 90 ALA A CA 1
ATOM 699 C C . ALA A 1 90 ? -4.876 -12.523 20.965 1.00 77.38 90 ALA A C 1
ATOM 701 O O . ALA A 1 90 ? -5.381 -13.589 20.602 1.00 77.38 90 ALA A O 1
ATOM 702 N N . ALA A 1 91 ? -5.579 -11.588 21.615 1.00 74.44 91 ALA A N 1
ATOM 703 C CA . ALA A 1 91 ? -6.989 -11.744 21.969 1.00 74.44 91 ALA A CA 1
ATOM 704 C C . ALA A 1 91 ? -7.906 -11.795 20.732 1.00 74.44 91 ALA A C 1
ATOM 706 O O . ALA A 1 91 ? -8.761 -12.679 20.633 1.00 74.44 91 ALA A O 1
ATOM 707 N N . ALA A 1 92 ? -7.697 -10.902 19.758 1.00 70.75 92 ALA A N 1
ATOM 708 C CA . ALA A 1 92 ? -8.482 -10.864 18.521 1.00 70.75 92 ALA A CA 1
ATOM 709 C C . ALA A 1 92 ? -8.286 -12.131 17.665 1.00 70.75 92 ALA A C 1
ATOM 711 O O . ALA A 1 92 ? -9.249 -12.691 17.134 1.00 70.75 92 ALA A O 1
ATOM 712 N N . ILE A 1 93 ? -7.049 -12.630 17.579 1.00 71.38 93 ILE A N 1
ATOM 713 C CA . ILE A 1 93 ? -6.714 -13.877 16.880 1.00 71.38 93 ILE A CA 1
ATOM 714 C C . ILE A 1 93 ? -7.359 -15.078 17.587 1.00 71.38 93 ILE A C 1
ATOM 716 O O . ILE A 1 93 ? -7.909 -15.962 16.925 1.00 71.38 93 ILE A O 1
ATOM 720 N N . ALA A 1 94 ? -7.333 -15.116 18.923 1.00 73.25 94 ALA A N 1
ATOM 721 C CA . ALA A 1 94 ? -7.970 -16.177 19.701 1.00 73.25 94 ALA A CA 1
ATOM 722 C C . ALA A 1 94 ? -9.497 -16.204 19.501 1.00 73.25 94 ALA A C 1
ATOM 724 O O . ALA A 1 94 ? -10.059 -17.272 19.249 1.00 73.25 94 ALA A O 1
ATOM 725 N N . GLN A 1 95 ? -10.157 -15.042 19.528 1.00 71.81 95 GLN A N 1
ATOM 726 C CA . GLN A 1 95 ? -11.596 -14.929 19.263 1.00 71.81 95 GLN A CA 1
ATOM 727 C C . GLN A 1 95 ? -11.958 -15.348 17.833 1.00 71.81 95 GLN A C 1
ATOM 729 O O . GLN A 1 95 ? -12.919 -16.091 17.637 1.00 71.81 95 GLN A O 1
ATOM 734 N N . ALA A 1 96 ? -11.166 -14.946 16.834 1.00 67.56 96 ALA A N 1
ATOM 735 C CA . ALA A 1 96 ? -11.379 -15.352 15.445 1.00 67.56 96 ALA A CA 1
ATOM 736 C C . ALA A 1 96 ? -11.305 -16.879 15.271 1.00 67.56 96 ALA A C 1
ATOM 738 O O . ALA A 1 96 ? -12.145 -17.475 14.596 1.00 67.56 96 ALA A O 1
ATOM 739 N N . ARG A 1 97 ? -10.331 -17.527 15.925 1.00 70.25 97 ARG A N 1
ATOM 740 C CA . ARG A 1 97 ? -10.187 -18.992 15.911 1.00 70.25 97 ARG A CA 1
ATOM 741 C C . ARG A 1 97 ? -11.367 -19.694 16.576 1.00 70.25 97 ARG A C 1
ATOM 743 O O . ARG A 1 97 ? -11.840 -20.696 16.050 1.00 70.25 97 ARG A O 1
ATOM 750 N N . GLN A 1 98 ? -11.863 -19.167 17.694 1.00 70.12 98 GLN A N 1
ATOM 751 C CA . GLN A 1 98 ? -13.045 -19.712 18.368 1.00 70.12 98 GLN A CA 1
ATOM 752 C C . GLN A 1 98 ? -14.309 -19.553 17.515 1.00 70.12 98 GLN A C 1
ATOM 754 O O . GLN A 1 98 ? -15.085 -20.497 17.404 1.00 70.12 98 GLN A O 1
ATOM 759 N N . ALA A 1 99 ? -14.487 -18.407 16.852 1.00 65.12 99 ALA A N 1
ATOM 760 C CA . ALA A 1 99 ? -15.601 -18.185 15.934 1.00 65.12 99 ALA A CA 1
ATOM 761 C C . ALA A 1 99 ? -15.549 -19.130 14.721 1.00 65.12 99 ALA A C 1
ATOM 763 O O . ALA A 1 99 ? -16.577 -19.677 14.332 1.00 65.12 99 ALA A O 1
ATOM 764 N N . ALA A 1 100 ? -14.360 -19.374 14.161 1.00 61.16 100 ALA A N 1
ATOM 765 C CA . ALA A 1 100 ? -14.171 -20.347 13.086 1.00 61.16 100 ALA A CA 1
ATOM 766 C C . ALA A 1 100 ? -14.439 -21.793 13.548 1.00 61.16 100 ALA A C 1
ATOM 768 O O . ALA A 1 100 ? -15.023 -22.572 12.804 1.00 61.16 100 ALA A O 1
ATOM 769 N N . ALA A 1 101 ? -14.063 -22.142 14.783 1.00 62.75 101 ALA A N 1
ATOM 770 C CA . ALA A 1 101 ? -14.311 -23.465 15.363 1.00 62.75 101 ALA A CA 1
ATOM 771 C C . ALA A 1 101 ? -15.783 -23.697 15.758 1.00 62.75 101 ALA A C 1
ATOM 773 O O . ALA A 1 101 ? -16.241 -24.837 15.777 1.00 62.75 101 ALA A O 1
ATOM 774 N N . ALA A 1 102 ? -16.524 -22.631 16.073 1.00 61.72 102 ALA A N 1
ATOM 775 C CA . ALA A 1 102 ? -17.942 -22.686 16.425 1.00 61.72 102 ALA A CA 1
ATOM 776 C C . ALA A 1 102 ? -18.876 -22.689 15.203 1.00 61.72 102 ALA A C 1
ATOM 778 O O . ALA A 1 102 ? -20.073 -22.944 15.352 1.00 61.72 102 ALA A O 1
ATOM 779 N N . GLN A 1 103 ? -18.363 -22.407 14.000 1.00 48.34 103 GLN A N 1
ATOM 780 C CA . GLN A 1 103 ? -19.156 -22.531 12.784 1.00 48.34 103 GLN A CA 1
ATOM 781 C C . GLN A 1 103 ? -19.436 -24.018 12.524 1.00 48.34 103 GLN A C 1
ATOM 783 O O . GLN A 1 103 ? -18.493 -24.791 12.340 1.00 48.34 103 GLN A O 1
ATOM 788 N N . PRO A 1 104 ? -20.713 -24.450 12.496 1.00 52.31 104 PRO A N 1
ATOM 789 C CA . PRO A 1 104 ? -21.033 -25.802 12.074 1.00 52.31 104 PRO A CA 1
ATOM 790 C C . PRO A 1 104 ? -20.496 -25.970 10.656 1.00 52.31 104 PRO A C 1
ATOM 792 O O . PRO A 1 104 ? -20.727 -25.102 9.813 1.00 52.31 104 PRO A O 1
ATOM 795 N N . ALA A 1 105 ? -19.757 -27.055 10.411 1.00 49.94 105 ALA A N 1
ATOM 796 C CA . ALA A 1 105 ? -19.230 -27.380 9.094 1.00 49.94 105 ALA A CA 1
ATOM 797 C C . ALA A 1 105 ? -20.369 -27.264 8.075 1.00 49.94 105 ALA A C 1
ATOM 799 O O . ALA A 1 105 ? -21.282 -28.092 8.058 1.00 49.94 105 ALA A O 1
ATOM 800 N N . VAL A 1 106 ? -20.357 -26.196 7.275 1.00 49.72 106 VAL A N 1
ATOM 801 C CA . VAL A 1 106 ? -21.338 -26.019 6.210 1.00 49.72 106 VAL A CA 1
ATOM 802 C C . VAL A 1 106 ? -21.077 -27.184 5.263 1.00 49.72 106 VAL A C 1
ATOM 804 O O . VAL A 1 106 ? -19.975 -27.255 4.711 1.00 49.72 106 VAL A O 1
ATOM 807 N N . PRO A 1 107 ? -22.013 -28.141 5.105 1.00 51.22 107 PRO A N 1
ATOM 808 C CA . PRO A 1 107 ? -21.798 -29.230 4.172 1.00 51.22 107 PRO A CA 1
ATOM 809 C C . PRO A 1 107 ? -21.540 -28.589 2.815 1.00 51.22 107 PRO A C 1
ATOM 811 O O . PRO A 1 107 ? -22.289 -27.691 2.421 1.00 51.22 107 PRO A O 1
ATOM 814 N N . ALA A 1 108 ? -20.461 -29.007 2.151 1.00 49.03 108 ALA A N 1
ATOM 815 C CA . ALA A 1 108 ? -20.067 -28.530 0.835 1.00 49.03 108 ALA A CA 1
ATOM 816 C C . ALA A 1 108 ? -21.194 -28.826 -0.161 1.00 49.03 108 ALA A C 1
ATOM 818 O O . ALA A 1 108 ? -21.206 -29.845 -0.848 1.00 49.03 108 ALA A O 1
ATOM 819 N N . ARG A 1 109 ? -22.202 -27.955 -0.197 1.00 56.44 109 ARG A N 1
ATOM 820 C CA . ARG A 1 109 ? -23.179 -27.937 -1.268 1.00 56.44 109 ARG A CA 1
ATOM 821 C C . ARG A 1 109 ? -22.394 -27.507 -2.502 1.00 56.44 109 ARG A C 1
ATOM 823 O O . ARG A 1 109 ? -21.713 -26.480 -2.424 1.00 56.44 109 ARG A O 1
ATOM 830 N N . PRO A 1 110 ? -22.437 -28.279 -3.601 1.00 58.41 110 PRO A N 1
ATOM 831 C CA . PRO A 1 110 ? -21.835 -27.856 -4.853 1.00 58.41 110 PRO A CA 1
ATOM 832 C C . PRO A 1 110 ? -22.302 -26.434 -5.148 1.00 58.41 110 PRO A C 1
ATOM 834 O O . PRO A 1 110 ? -23.494 -26.140 -5.023 1.00 58.41 110 PRO A O 1
ATOM 837 N N . LEU A 1 111 ? -21.361 -25.546 -5.462 1.00 52.50 111 LEU A N 1
ATOM 838 C CA . LEU A 1 111 ? -21.693 -24.194 -5.880 1.00 52.50 111 LEU A CA 1
ATOM 839 C C . LEU A 1 111 ? -22.535 -24.322 -7.158 1.00 52.50 111 LEU A C 1
ATOM 841 O O . LEU A 1 111 ? -22.025 -24.704 -8.209 1.00 52.50 111 LEU A O 1
ATOM 845 N N . ASP A 1 112 ? -23.839 -24.092 -7.038 1.00 70.69 112 ASP A N 1
ATOM 846 C CA . ASP A 1 112 ? -24.790 -24.172 -8.144 1.00 70.69 112 ASP A CA 1
ATOM 847 C C . ASP A 1 112 ? -24.621 -22.922 -9.025 1.00 70.69 112 ASP A C 1
ATOM 849 O O . ASP A 1 112 ? -25.299 -21.900 -8.863 1.00 70.69 112 ASP A O 1
ATOM 853 N N . TRP A 1 113 ? -23.621 -22.976 -9.910 1.00 61.25 113 TRP A N 1
ATOM 854 C CA . TRP A 1 113 ? -23.301 -21.910 -10.861 1.00 61.25 113 TRP A CA 1
ATOM 855 C C . TRP A 1 113 ? -24.453 -21.636 -11.841 1.00 61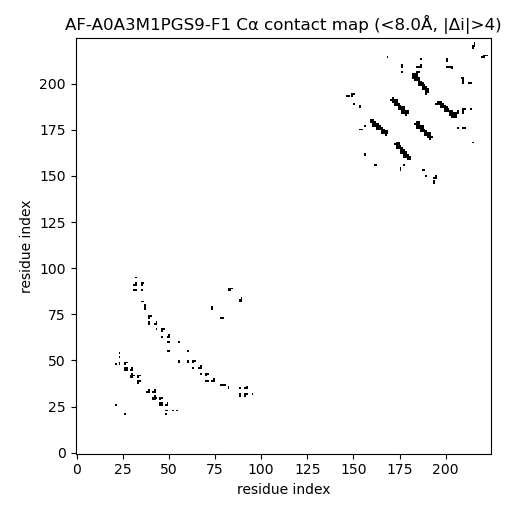.25 113 TRP A C 1
ATOM 857 O O . TRP A 1 113 ? -24.593 -20.501 -12.309 1.00 61.25 113 TRP A O 1
ATOM 867 N N . ASP A 1 114 ? -25.312 -22.624 -12.111 1.00 61.91 114 ASP A N 1
ATOM 868 C CA . ASP A 1 114 ? -26.486 -22.464 -12.975 1.00 61.91 114 ASP A CA 1
ATOM 869 C C . ASP A 1 114 ? -27.507 -21.515 -12.338 1.00 61.91 114 ASP A C 1
ATOM 871 O O . ASP A 1 114 ? -28.012 -20.594 -12.990 1.00 61.91 114 ASP A O 1
ATOM 875 N N . ARG A 1 115 ? -27.733 -21.632 -11.025 1.00 60.88 115 ARG A N 1
ATOM 876 C CA . ARG A 1 115 ? -28.589 -20.691 -10.290 1.00 60.88 115 ARG A CA 1
ATOM 877 C C . ARG A 1 115 ? -27.986 -19.289 -10.183 1.00 60.88 115 ARG A C 1
ATOM 879 O O . ARG A 1 115 ? -28.722 -18.305 -10.261 1.00 60.88 115 ARG A O 1
ATOM 886 N N . ALA A 1 116 ? -26.666 -19.183 -10.021 1.00 58.16 116 ALA A N 1
ATOM 887 C CA . ALA A 1 116 ? -25.973 -17.895 -9.916 1.00 58.16 116 ALA A CA 1
ATOM 888 C C . ALA A 1 116 ? -25.959 -17.117 -11.247 1.00 58.16 116 ALA A C 1
ATOM 890 O O . ALA A 1 116 ? -26.061 -15.890 -11.253 1.00 58.16 116 ALA A O 1
ATOM 891 N N . THR A 1 117 ? -25.872 -17.816 -12.383 1.00 59.75 117 THR A N 1
ATOM 892 C CA . THR A 1 117 ? -25.821 -17.192 -13.718 1.00 59.75 117 THR A CA 1
ATOM 893 C C . THR A 1 117 ? -27.199 -16.929 -14.330 1.00 59.75 117 THR A C 1
ATOM 895 O O . THR A 1 117 ? -27.329 -16.018 -15.154 1.00 59.75 117 THR A O 1
ATOM 898 N N . ALA A 1 118 ? -28.248 -17.634 -13.891 1.00 56.03 118 ALA A N 1
ATOM 899 C CA . ALA A 1 118 ? -29.624 -17.392 -14.334 1.00 56.03 118 ALA A CA 1
ATOM 900 C C . ALA A 1 118 ? -30.098 -15.945 -14.073 1.00 56.03 118 ALA A C 1
ATOM 902 O O . ALA A 1 118 ? -30.819 -15.381 -14.896 1.00 56.03 118 ALA A O 1
ATOM 903 N N . GLY A 1 119 ? -29.629 -15.309 -12.990 1.00 49.94 119 GLY A N 1
ATOM 904 C CA . GLY A 1 119 ? -29.949 -13.912 -12.668 1.00 49.94 119 GLY A CA 1
ATOM 905 C C . GLY A 1 119 ? -29.343 -12.878 -13.627 1.00 49.94 119 GLY A C 1
ATOM 906 O O . GLY A 1 119 ? -29.905 -11.801 -13.797 1.00 49.94 119 GLY A O 1
ATOM 907 N N . PHE A 1 120 ? -28.240 -13.202 -14.312 1.00 54.81 120 PHE A N 1
ATOM 908 C CA . PHE A 1 120 ? -27.574 -12.279 -15.245 1.00 54.81 120 PHE A CA 1
ATOM 909 C C . PHE A 1 120 ? -28.165 -12.308 -16.658 1.00 54.81 120 PHE A C 1
ATOM 911 O O . PHE A 1 120 ? -27.977 -11.365 -17.424 1.00 54.81 120 PHE A O 1
ATOM 918 N N . ARG A 1 121 ? -28.892 -13.373 -17.024 1.00 50.75 121 ARG A N 1
ATOM 919 C CA . ARG A 1 121 ? -29.487 -13.514 -18.364 1.00 50.75 121 ARG A CA 1
ATOM 920 C C . ARG A 1 121 ? -30.843 -12.816 -18.520 1.00 50.75 121 ARG A C 1
ATOM 922 O O . ARG A 1 121 ? -31.333 -12.728 -19.640 1.00 50.75 121 ARG A O 1
ATOM 929 N N . GLN A 1 122 ? -31.438 -12.299 -17.444 1.00 48.66 122 GLN A N 1
ATOM 930 C CA . GLN A 1 122 ? -32.786 -11.710 -17.456 1.00 48.66 122 GLN A CA 1
ATOM 931 C C . GLN A 1 122 ? -32.815 -10.172 -17.361 1.00 48.66 122 GLN A C 1
ATOM 933 O O . GLN A 1 122 ? -33.750 -9.610 -16.801 1.00 48.66 122 GLN A O 1
ATOM 938 N N . SER A 1 123 ? -31.850 -9.473 -17.969 1.00 39.44 123 SER A N 1
ATOM 939 C CA . SER A 1 123 ? -31.961 -8.022 -18.211 1.00 39.44 123 SER A CA 1
ATOM 940 C C . SER A 1 123 ? -32.243 -7.719 -19.689 1.00 39.44 123 SER A C 1
ATOM 942 O O . SER A 1 123 ? -31.309 -7.433 -20.439 1.00 39.44 123 SER A O 1
ATOM 944 N N . PRO A 1 124 ? -33.506 -7.743 -20.154 1.00 48.00 124 PRO A N 1
ATOM 945 C CA . PRO A 1 124 ? -33.857 -7.242 -21.473 1.00 48.00 124 PRO A CA 1
ATOM 946 C C . PRO A 1 124 ? -34.246 -5.761 -21.380 1.00 48.00 124 PRO A C 1
ATOM 948 O O . PRO A 1 124 ? -35.429 -5.449 -21.364 1.00 48.00 124 PRO A O 1
ATOM 951 N N . ALA A 1 125 ? -33.276 -4.842 -21.311 1.00 47.78 125 ALA A N 1
ATOM 952 C CA . ALA A 1 125 ? -33.540 -3.421 -21.585 1.00 47.78 125 ALA A CA 1
ATOM 953 C C . ALA A 1 125 ? -32.266 -2.569 -21.730 1.00 47.78 125 ALA A C 1
ATOM 955 O O . ALA A 1 125 ? -32.109 -1.648 -20.952 1.00 47.78 125 ALA A O 1
ATOM 956 N N . ILE A 1 126 ? -31.384 -2.825 -22.709 1.00 45.22 126 ILE A N 1
ATOM 957 C CA . ILE A 1 126 ? -30.699 -1.748 -23.468 1.00 45.22 126 ILE A CA 1
ATOM 958 C C . ILE A 1 126 ? -30.329 -2.304 -24.856 1.00 45.22 126 ILE A C 1
ATOM 960 O O . ILE A 1 126 ? -29.172 -2.572 -25.167 1.00 45.22 126 ILE A O 1
ATOM 964 N N . ALA A 1 127 ? -31.330 -2.514 -25.707 1.00 44.72 127 ALA A N 1
ATOM 965 C CA . ALA A 1 127 ? -31.117 -2.557 -27.147 1.00 44.72 127 ALA A CA 1
ATOM 966 C C . ALA A 1 127 ? -31.774 -1.306 -27.730 1.00 44.72 127 ALA A C 1
ATOM 968 O O . ALA A 1 127 ? -32.903 -0.994 -27.374 1.00 44.72 127 ALA A O 1
ATOM 969 N N . GLN A 1 128 ? -31.060 -0.653 -28.648 1.00 47.22 128 GLN A N 1
ATOM 970 C CA . GLN A 1 128 ? -31.447 0.536 -29.420 1.00 47.22 128 GLN A CA 1
ATOM 971 C C . GLN A 1 128 ? -31.146 1.890 -28.764 1.00 47.22 128 GLN A C 1
ATOM 973 O O . GLN A 1 128 ? -31.992 2.530 -28.155 1.00 47.22 128 GLN A O 1
ATOM 978 N N . SER A 1 129 ? -29.935 2.387 -29.020 1.00 38.50 129 SER A N 1
ATOM 979 C CA . SER A 1 129 ? -29.762 3.682 -29.700 1.00 38.50 129 SER A CA 1
ATOM 980 C C . SER A 1 129 ? -28.334 3.793 -30.223 1.00 38.50 129 SER A C 1
ATOM 982 O O . SER A 1 129 ? -27.465 4.460 -29.672 1.00 38.50 129 SER A O 1
ATOM 984 N N . ARG A 1 130 ? -28.084 3.073 -31.319 1.00 46.59 130 ARG A N 1
ATOM 985 C CA . ARG A 1 130 ? -26.947 3.326 -32.198 1.00 46.59 130 ARG A CA 1
ATOM 986 C C . ARG A 1 130 ? -27.345 4.533 -33.042 1.00 46.59 130 ARG A C 1
ATOM 988 O O . ARG A 1 130 ? -28.141 4.398 -33.965 1.00 46.59 130 ARG A O 1
ATOM 995 N N . SER A 1 131 ? -26.847 5.713 -32.706 1.00 40.59 131 SER A N 1
ATOM 996 C CA . SER A 1 131 ? -26.902 6.865 -33.602 1.00 40.59 131 SER A CA 1
ATOM 997 C C . SER A 1 131 ? -25.658 7.723 -33.419 1.00 40.59 131 SER A C 1
ATOM 999 O O . SER A 1 131 ? -25.461 8.364 -32.399 1.00 40.59 131 SER A O 1
ATOM 1001 N N . GLN A 1 132 ? -24.842 7.649 -34.469 1.00 39.84 132 GLN A N 1
ATOM 1002 C CA . GLN A 1 132 ? -24.042 8.719 -35.050 1.00 39.84 132 GLN A CA 1
ATOM 1003 C C . GLN A 1 132 ? -22.868 9.277 -34.235 1.00 39.84 132 GLN A C 1
ATOM 1005 O O . GLN A 1 132 ? -22.977 10.135 -33.366 1.00 39.84 132 GLN A O 1
ATOM 1010 N N . VAL A 1 133 ? -21.693 8.813 -34.667 1.00 47.44 133 VAL A N 1
ATOM 1011 C CA . VAL A 1 133 ? -20.422 9.529 -34.610 1.00 47.44 133 VAL A CA 1
ATOM 1012 C C . VAL A 1 133 ? -20.615 10.895 -35.265 1.00 47.44 133 VAL A C 1
ATOM 1014 O O . VAL A 1 133 ? -20.723 10.994 -36.483 1.00 47.44 133 VAL A O 1
ATOM 1017 N N . THR A 1 134 ? -20.617 11.940 -34.450 1.00 40.28 134 THR A N 1
ATOM 1018 C CA . THR A 1 134 ? -20.278 13.289 -34.900 1.00 40.28 134 THR A CA 1
ATOM 1019 C C . THR A 1 134 ? -19.416 13.907 -33.821 1.00 40.28 134 THR A C 1
ATOM 1021 O O . THR A 1 134 ? -19.866 14.165 -32.709 1.00 40.28 134 THR A O 1
ATOM 1024 N N . THR A 1 135 ? -18.142 14.055 -34.148 1.00 44.31 135 THR A N 1
ATOM 1025 C CA . THR A 1 135 ? -17.133 14.797 -33.404 1.00 44.31 135 THR A CA 1
ATOM 1026 C C . THR A 1 135 ? -17.575 16.251 -33.239 1.00 44.31 135 THR A C 1
ATOM 1028 O O . THR A 1 135 ? -17.826 16.914 -34.245 1.00 44.31 135 THR A O 1
ATOM 1031 N N . PRO A 1 136 ? -17.544 16.807 -32.020 1.00 38.19 136 PRO A N 1
ATOM 1032 C CA . PRO A 1 136 ? -17.291 18.221 -31.837 1.00 38.19 136 PRO A CA 1
ATOM 1033 C C . PRO A 1 136 ? -15.857 18.384 -31.336 1.00 38.19 136 PRO A C 1
ATOM 1035 O O . PRO A 1 136 ? -15.484 17.908 -30.263 1.00 38.19 136 PRO A O 1
ATOM 1038 N N . ALA A 1 137 ? -15.050 19.088 -32.125 1.00 46.31 137 ALA A N 1
ATOM 1039 C CA . ALA A 1 137 ? -13.873 19.761 -31.610 1.00 46.31 137 ALA A CA 1
ATOM 1040 C C . ALA A 1 137 ? -14.341 20.770 -30.549 1.00 46.31 137 ALA A C 1
ATOM 1042 O O . ALA A 1 137 ? -15.070 21.709 -30.862 1.00 46.31 137 ALA A O 1
ATOM 1043 N N . ALA A 1 138 ? -13.941 20.565 -29.297 1.00 35.56 138 ALA A N 1
ATOM 1044 C CA . ALA A 1 138 ? -14.171 21.518 -28.224 1.00 35.56 138 ALA A CA 1
ATOM 1045 C C . ALA A 1 138 ? -12.865 21.743 -27.464 1.00 35.56 138 ALA A C 1
ATOM 1047 O O . ALA A 1 138 ? -12.449 20.956 -26.615 1.00 35.56 138 ALA A O 1
ATOM 1048 N N . SER A 1 139 ? -12.229 22.861 -27.805 1.00 46.47 139 SER A N 1
ATOM 1049 C CA . SER A 1 139 ? -11.259 23.568 -26.982 1.00 46.47 139 SER A CA 1
ATOM 1050 C C . SER A 1 139 ? -11.852 23.811 -25.591 1.00 46.47 139 SER A C 1
ATOM 1052 O O . SER A 1 139 ? -12.644 24.727 -25.390 1.00 46.47 139 SER A O 1
ATOM 1054 N N . GLY A 1 140 ? -11.471 22.973 -24.631 1.00 33.69 140 GLY A N 1
ATOM 1055 C CA . GLY A 1 140 ? -11.826 23.094 -23.221 1.00 33.69 140 GLY A CA 1
ATOM 1056 C C . GLY A 1 140 ? -10.555 23.218 -22.400 1.00 33.69 140 GLY A C 1
ATOM 1057 O O . GLY A 1 140 ? -9.886 22.233 -22.106 1.00 33.69 140 GLY A O 1
ATOM 1058 N N . ARG A 1 141 ? -10.199 24.462 -22.091 1.00 40.75 141 ARG A N 1
ATOM 1059 C CA . ARG A 1 141 ? -9.023 24.891 -21.335 1.00 40.75 141 ARG A CA 1
ATOM 1060 C C . ARG A 1 141 ? -9.029 24.235 -19.946 1.00 40.75 141 ARG A C 1
ATOM 1062 O O . ARG A 1 141 ? -9.659 24.741 -19.024 1.00 40.75 141 ARG A O 1
ATOM 1069 N N . SER A 1 142 ? -8.330 23.111 -19.807 1.00 41.53 142 SER A N 1
ATOM 1070 C CA . SER A 1 142 ? -8.017 22.527 -18.504 1.00 41.53 142 SER A CA 1
ATOM 1071 C C . SER A 1 142 ? -7.026 23.456 -17.812 1.00 41.53 142 SER A C 1
ATOM 1073 O O . SER A 1 142 ? -5.942 23.726 -18.335 1.00 41.53 142 SER A O 1
ATOM 1075 N N . THR A 1 143 ? -7.419 24.018 -16.673 1.00 35.53 143 THR A N 1
ATOM 1076 C CA . THR A 1 143 ? -6.536 24.757 -15.774 1.00 35.53 143 THR A CA 1
ATOM 1077 C C . THR A 1 143 ? -5.496 23.789 -15.224 1.00 35.53 143 THR A C 1
ATOM 1079 O O . THR A 1 143 ? -5.638 23.212 -14.149 1.00 35.53 143 THR A O 1
ATOM 1082 N N . ALA A 1 144 ? -4.434 23.613 -16.008 1.00 35.59 144 ALA A N 1
ATOM 1083 C CA . ALA A 1 144 ? -3.197 22.995 -15.593 1.00 35.59 144 ALA A CA 1
ATOM 1084 C C . ALA A 1 144 ? -2.713 23.701 -14.323 1.00 35.59 144 ALA A C 1
ATOM 1086 O O . ALA A 1 144 ? -2.299 24.865 -14.347 1.00 35.59 144 ALA A O 1
ATOM 1087 N N . SER A 1 145 ? -2.787 22.974 -13.208 1.00 37.81 145 SER A N 1
ATOM 1088 C CA . SER A 1 145 ? -1.954 23.237 -12.046 1.00 37.81 145 SER A CA 1
ATOM 1089 C C . SER A 1 145 ? -0.510 23.237 -12.537 1.00 37.81 145 SER A C 1
ATOM 1091 O O . SER A 1 145 ? 0.007 22.235 -13.033 1.00 37.81 145 SER A O 1
ATOM 1093 N N . ARG A 1 146 ? 0.099 24.419 -12.499 1.00 38.12 146 ARG A N 1
ATOM 1094 C CA . ARG A 1 146 ? 1.263 24.826 -13.291 1.00 38.12 146 ARG A CA 1
ATOM 1095 C C . ARG A 1 146 ? 2.590 24.190 -12.833 1.00 38.12 146 ARG A C 1
ATOM 1097 O O . ARG A 1 146 ? 3.642 24.658 -13.240 1.00 38.12 146 ARG A O 1
ATOM 1104 N N . ASN A 1 147 ? 2.536 23.114 -12.040 1.00 43.19 147 ASN A N 1
ATOM 1105 C CA . ASN A 1 147 ? 3.705 22.472 -11.429 1.00 43.19 147 ASN A CA 1
ATOM 1106 C C . ASN A 1 147 ? 3.893 20.980 -11.789 1.00 43.19 147 ASN A C 1
ATOM 1108 O O . ASN A 1 147 ? 4.874 20.395 -11.350 1.00 43.19 147 ASN A O 1
ATOM 1112 N N . SER A 1 148 ? 3.028 20.341 -12.596 1.00 44.31 148 SER A N 1
ATOM 1113 C CA . SER A 1 148 ? 3.204 18.915 -12.972 1.00 44.31 148 SER A CA 1
ATOM 1114 C C . SER A 1 148 ? 4.031 18.683 -14.250 1.00 44.31 148 SER A C 1
ATOM 1116 O O . SER A 1 148 ? 4.041 17.572 -14.781 1.00 44.31 148 SER A O 1
ATOM 1118 N N . ALA A 1 149 ? 4.678 19.719 -14.789 1.00 45.47 149 ALA A N 1
ATOM 1119 C CA . ALA A 1 149 ? 5.235 19.700 -16.144 1.00 45.47 149 ALA A CA 1
ATOM 1120 C C . ALA A 1 149 ? 6.521 18.864 -16.317 1.00 45.47 149 ALA A C 1
ATOM 1122 O O . ALA A 1 149 ? 6.851 18.538 -17.448 1.00 45.47 149 ALA A O 1
ATOM 1123 N N . ASN A 1 150 ? 7.219 18.456 -15.250 1.00 59.75 150 ASN A N 1
ATOM 1124 C CA . ASN A 1 150 ? 8.582 17.910 -15.391 1.00 59.75 150 ASN A CA 1
ATOM 1125 C C . ASN A 1 150 ? 8.729 16.395 -15.180 1.00 59.75 150 ASN A C 1
ATOM 1127 O O . ASN A 1 150 ? 9.815 15.859 -15.358 1.00 59.75 150 ASN A O 1
ATOM 1131 N N . CYS A 1 151 ? 7.668 15.676 -14.815 1.00 66.62 151 CYS A N 1
ATOM 1132 C CA . CYS A 1 151 ? 7.784 14.247 -14.477 1.00 66.62 151 CYS A CA 1
ATOM 1133 C C . CYS A 1 151 ? 7.386 13.317 -15.634 1.00 66.62 151 CYS A C 1
ATOM 1135 O O . CYS A 1 151 ? 7.594 12.107 -15.553 1.00 66.62 151 CYS A O 1
ATOM 1137 N N . GLY A 1 152 ? 6.775 13.867 -16.690 1.00 68.38 152 GLY A N 1
ATOM 1138 C CA . GLY A 1 152 ? 6.268 13.093 -17.826 1.00 68.38 152 GLY A CA 1
ATOM 1139 C C . GLY A 1 152 ? 7.375 12.351 -18.573 1.00 68.38 152 GLY A C 1
ATOM 1140 O O . GLY A 1 152 ? 7.200 11.185 -18.921 1.00 68.38 152 GLY A O 1
ATOM 1141 N N . ASP A 1 153 ? 8.542 12.979 -18.720 1.00 70.38 153 ASP A N 1
ATOM 1142 C CA . ASP A 1 153 ? 9.678 12.402 -19.448 1.00 70.38 153 ASP A CA 1
ATOM 1143 C C . ASP A 1 153 ? 10.268 11.173 -18.749 1.00 70.38 153 ASP A C 1
ATOM 1145 O O . ASP A 1 153 ? 10.719 10.239 -19.405 1.00 70.38 153 ASP A O 1
ATOM 1149 N N . LEU A 1 154 ? 10.174 11.099 -17.419 1.00 69.50 154 LEU A N 1
ATOM 1150 C CA . LEU A 1 154 ? 10.606 9.923 -16.659 1.00 69.50 154 LEU A CA 1
ATOM 1151 C C . LEU A 1 154 ? 9.667 8.728 -16.815 1.00 69.50 154 LEU A C 1
ATOM 1153 O O . LEU A 1 154 ? 10.096 7.583 -16.650 1.00 69.50 154 LEU A O 1
ATOM 1157 N N . MET A 1 155 ? 8.393 8.983 -17.121 1.00 72.44 155 MET A N 1
ATOM 1158 C CA . MET A 1 155 ? 7.414 7.932 -17.385 1.00 72.44 155 MET A CA 1
ATOM 1159 C C . MET A 1 155 ? 7.481 7.412 -18.818 1.00 72.44 155 MET A C 1
ATOM 1161 O O . MET A 1 155 ? 7.004 6.301 -19.072 1.00 72.44 155 MET A O 1
ATOM 1165 N N . ASN A 1 156 ? 8.037 8.186 -19.747 1.00 81.06 156 ASN A N 1
ATOM 1166 C CA . ASN A 1 156 ? 8.075 7.814 -21.150 1.00 81.06 156 ASN A CA 1
ATOM 1167 C C . ASN A 1 156 ? 9.229 6.832 -21.417 1.00 81.06 156 ASN A C 1
ATOM 1169 O O . ASN A 1 156 ? 10.379 7.118 -21.071 1.00 81.06 156 ASN A O 1
ATOM 1173 N N . PRO A 1 157 ? 8.945 5.654 -22.001 1.00 79.44 157 PRO A N 1
ATOM 1174 C CA . PRO A 1 157 ? 10.002 4.763 -22.455 1.00 79.44 157 PRO A CA 1
ATOM 1175 C C . PRO A 1 157 ? 10.777 5.409 -23.609 1.00 79.44 157 PRO A C 1
ATOM 1177 O O . PRO A 1 157 ? 10.190 6.059 -24.476 1.00 79.44 157 PRO A O 1
ATOM 1180 N N . GLY A 1 158 ? 12.091 5.208 -23.624 1.00 83.50 158 GLY A N 1
ATOM 1181 C CA . GLY A 1 158 ? 12.931 5.438 -24.792 1.00 83.50 158 GLY A CA 1
ATOM 1182 C C . GLY A 1 158 ? 12.614 4.450 -25.918 1.00 83.50 158 GLY A C 1
ATOM 1183 O O . GLY A 1 158 ? 11.838 3.509 -25.757 1.00 83.50 158 GLY A O 1
ATOM 1184 N N . SER A 1 159 ? 13.230 4.653 -27.081 1.00 82.88 159 SER A N 1
ATOM 1185 C CA . SER A 1 159 ? 12.945 3.876 -28.296 1.00 82.88 159 SER A CA 1
ATOM 1186 C C . SER A 1 159 ? 13.248 2.375 -28.184 1.00 82.88 159 SER A C 1
ATOM 1188 O O . SER A 1 159 ? 12.647 1.589 -28.912 1.00 82.88 159 SER A O 1
ATOM 1190 N N . SER A 1 160 ? 14.148 1.971 -27.286 1.00 85.81 160 SER A N 1
ATOM 1191 C CA . SER A 1 160 ? 14.521 0.574 -27.017 1.00 85.81 160 SER A CA 1
ATOM 1192 C C . SER A 1 160 ? 13.864 -0.007 -25.763 1.00 85.81 160 SER A C 1
ATOM 1194 O O . SER A 1 160 ? 14.163 -1.132 -25.374 1.00 85.81 160 SER A O 1
ATOM 1196 N N . GLU A 1 161 ? 12.984 0.741 -25.104 1.00 90.81 161 GLU A N 1
ATOM 1197 C CA . GLU A 1 161 ? 12.541 0.418 -23.754 1.00 90.81 161 GLU A CA 1
ATOM 1198 C C . GLU A 1 161 ? 11.059 0.072 -23.728 1.00 90.81 161 GLU A C 1
ATOM 1200 O O . GLU A 1 161 ? 10.219 0.693 -24.381 1.00 90.81 161 GLU A O 1
ATOM 1205 N N . ARG A 1 162 ? 10.703 -0.897 -22.892 1.00 90.94 162 ARG A N 1
ATOM 1206 C CA . ARG A 1 162 ? 9.314 -1.226 -22.594 1.00 90.94 162 ARG A CA 1
ATOM 1207 C C . ARG A 1 162 ? 9.044 -0.991 -21.122 1.00 90.94 162 ARG A C 1
ATOM 1209 O O . ARG A 1 162 ? 9.651 -1.619 -20.263 1.00 90.94 162 ARG A O 1
ATOM 1216 N N . ARG A 1 163 ? 8.070 -0.141 -20.813 1.00 92.38 163 ARG A N 1
ATOM 1217 C CA . ARG A 1 163 ? 7.577 0.009 -19.441 1.00 92.38 163 ARG A CA 1
ATOM 1218 C C . ARG A 1 163 ? 6.789 -1.239 -19.040 1.00 92.38 163 ARG A C 1
ATOM 1220 O O . ARG A 1 163 ? 5.832 -1.604 -19.724 1.00 92.38 163 ARG A O 1
ATOM 1227 N N . VAL A 1 164 ? 7.188 -1.881 -17.946 1.00 92.62 164 VAL A N 1
ATOM 1228 C CA . VAL A 1 164 ? 6.577 -3.132 -17.458 1.00 92.62 164 VAL A CA 1
ATOM 1229 C C . VAL A 1 164 ? 5.792 -2.948 -16.163 1.00 92.62 164 VAL A C 1
ATOM 1231 O O . VAL A 1 164 ? 4.811 -3.654 -15.954 1.00 92.62 164 VAL A O 1
ATOM 1234 N N . ALA A 1 165 ? 6.158 -1.968 -15.333 1.00 88.88 165 ALA A N 1
ATOM 1235 C CA . ALA A 1 165 ? 5.426 -1.639 -14.112 1.00 88.88 165 ALA A CA 1
ATOM 1236 C C . ALA A 1 165 ? 5.578 -0.157 -13.754 1.00 88.88 165 ALA A C 1
ATOM 1238 O O . ALA A 1 165 ? 6.547 0.492 -14.144 1.00 88.88 165 ALA A O 1
ATOM 1239 N N . THR A 1 166 ? 4.631 0.374 -12.987 1.00 91.19 166 THR A N 1
ATOM 1240 C CA . THR A 1 166 ? 4.688 1.719 -12.400 1.00 91.19 166 THR A CA 1
ATOM 1241 C C . THR A 1 166 ? 3.994 1.706 -11.053 1.00 91.19 166 THR A C 1
ATOM 1243 O O . THR A 1 166 ? 3.002 0.995 -10.897 1.00 91.19 166 THR A O 1
ATOM 1246 N N . GLY A 1 167 ? 4.441 2.533 -10.117 1.00 87.00 167 GLY A N 1
ATOM 1247 C CA . GLY A 1 167 ? 3.766 2.658 -8.835 1.00 87.00 167 GLY A CA 1
ATOM 1248 C C . GLY A 1 167 ? 4.337 3.759 -7.957 1.00 87.00 167 GLY A C 1
ATOM 1249 O O . GLY A 1 167 ? 5.170 4.566 -8.375 1.00 87.00 167 GLY A O 1
ATOM 1250 N N . SER A 1 168 ? 3.880 3.761 -6.714 1.00 87.44 168 SER A N 1
ATOM 1251 C CA . SER A 1 168 ? 4.378 4.622 -5.648 1.00 87.44 168 SER A CA 1
ATOM 1252 C C . SER A 1 168 ? 4.780 3.733 -4.478 1.00 87.44 168 SER A C 1
ATOM 1254 O O . SER A 1 168 ? 4.132 2.723 -4.229 1.00 87.44 168 SER A O 1
ATOM 1256 N N . VAL A 1 169 ? 5.862 4.084 -3.788 1.00 81.06 169 VAL A N 1
ATOM 1257 C CA . VAL A 1 169 ? 6.348 3.335 -2.610 1.00 81.06 169 VAL A CA 1
ATOM 1258 C C . VAL A 1 169 ? 6.087 4.098 -1.314 1.00 81.06 169 VAL A C 1
ATOM 1260 O O . VAL A 1 169 ? 6.027 3.523 -0.235 1.00 81.06 169 VAL A O 1
ATOM 1263 N N . SER A 1 170 ? 5.903 5.412 -1.405 1.00 83.19 170 SER A N 1
ATOM 1264 C CA . SER A 1 170 ? 5.482 6.248 -0.286 1.00 83.19 170 SER A CA 1
ATOM 1265 C C . SER A 1 170 ? 4.797 7.506 -0.807 1.00 83.19 170 SER A C 1
ATOM 1267 O O . SER A 1 170 ? 4.754 7.747 -2.014 1.00 83.19 170 SER A O 1
ATOM 1269 N N . SER A 1 171 ? 4.340 8.373 0.101 1.00 80.75 171 SER A N 1
ATOM 1270 C CA . SER A 1 171 ? 3.899 9.733 -0.248 1.00 80.75 171 SER A CA 1
ATOM 1271 C C . SER A 1 171 ? 5.009 10.601 -0.850 1.00 80.75 171 SER A C 1
ATOM 1273 O O . SER A 1 171 ? 4.768 11.750 -1.206 1.00 80.75 171 SER A O 1
ATOM 1275 N N . ARG A 1 172 ? 6.245 10.092 -0.889 1.00 82.56 172 ARG A N 1
ATOM 1276 C CA . ARG A 1 172 ? 7.411 10.808 -1.384 1.00 82.56 172 ARG A CA 1
ATOM 1277 C C . ARG A 1 172 ? 7.891 10.283 -2.726 1.00 82.56 172 ARG A C 1
ATOM 1279 O O . ARG A 1 172 ? 8.297 11.095 -3.542 1.00 82.56 172 ARG A O 1
ATOM 1286 N N . TRP A 1 173 ? 7.846 8.976 -2.978 1.00 88.12 173 TRP A N 1
ATOM 1287 C CA . TRP A 1 173 ? 8.505 8.387 -4.145 1.00 88.12 173 TRP A CA 1
ATOM 1288 C C . TRP A 1 173 ? 7.545 7.677 -5.097 1.00 88.12 173 TRP A C 1
ATOM 1290 O O . TRP A 1 173 ? 6.784 6.794 -4.695 1.00 88.12 173 TRP A O 1
ATOM 1300 N N . ASN A 1 174 ? 7.673 8.012 -6.378 1.00 90.56 174 ASN A N 1
ATOM 1301 C CA . ASN A 1 174 ? 7.129 7.262 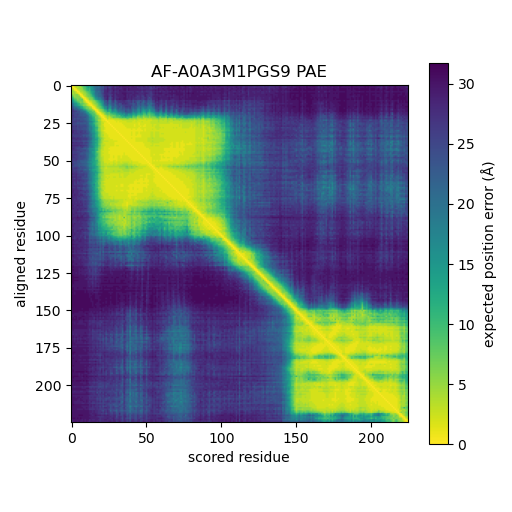-7.503 1.00 90.56 174 ASN A CA 1
ATOM 1302 C C . ASN A 1 174 ? 8.226 6.470 -8.211 1.00 90.56 174 ASN A C 1
ATOM 1304 O O . ASN A 1 174 ? 9.402 6.834 -8.144 1.00 90.56 174 ASN A O 1
ATOM 1308 N N . TYR A 1 175 ? 7.827 5.421 -8.926 1.00 92.88 175 TYR A N 1
ATOM 1309 C CA . TYR A 1 175 ? 8.722 4.627 -9.751 1.00 92.88 175 TYR A CA 1
ATOM 1310 C C . TYR A 1 175 ? 8.056 4.103 -11.027 1.00 92.88 175 TYR A C 1
ATOM 1312 O O . TYR A 1 175 ? 6.835 3.946 -11.114 1.00 92.88 175 TYR A O 1
ATOM 1320 N N . ALA A 1 176 ? 8.893 3.776 -12.005 1.00 93.12 176 ALA A N 1
ATOM 1321 C CA . ALA A 1 176 ? 8.552 3.039 -13.210 1.00 93.12 176 ALA A CA 1
ATOM 1322 C C . ALA A 1 176 ? 9.668 2.031 -13.520 1.00 93.12 176 ALA A C 1
ATOM 1324 O O . ALA A 1 176 ? 10.848 2.382 -13.503 1.00 93.12 176 ALA A O 1
ATOM 1325 N N . ILE A 1 177 ? 9.297 0.779 -13.784 1.00 91.88 177 ILE A N 1
ATOM 1326 C CA . ILE A 1 177 ? 10.213 -0.288 -14.192 1.00 91.88 177 ILE A CA 1
ATOM 1327 C C . ILE A 1 177 ? 10.167 -0.403 -15.709 1.00 91.88 177 ILE A C 1
ATOM 1329 O O . ILE A 1 177 ? 9.091 -0.514 -16.309 1.00 91.88 177 ILE A O 1
ATOM 1333 N N . PHE A 1 178 ? 11.346 -0.407 -16.308 1.00 94.56 178 PHE A N 1
ATOM 1334 C CA . PHE A 1 178 ? 11.563 -0.529 -17.736 1.00 94.56 178 PHE A CA 1
ATOM 1335 C C . PHE A 1 178 ? 12.364 -1.790 -18.035 1.00 94.56 178 PHE A C 1
ATOM 1337 O O . PHE A 1 178 ? 13.163 -2.251 -17.221 1.00 94.56 178 PHE A O 1
ATOM 1344 N N . GLN A 1 179 ? 12.119 -2.340 -19.214 1.00 93.62 179 GLN A N 1
ATOM 1345 C CA . GLN A 1 179 ? 12.822 -3.466 -19.795 1.00 93.62 179 GLN A CA 1
ATOM 1346 C C . GLN A 1 179 ? 13.517 -2.979 -21.069 1.00 93.62 179 GLN A C 1
ATOM 1348 O O . GLN A 1 179 ? 12.837 -2.508 -21.978 1.00 93.62 179 GLN A O 1
ATOM 1353 N N . GLU A 1 180 ? 14.844 -3.066 -21.126 1.00 89.94 180 GLU A N 1
ATOM 1354 C CA . GLU A 1 180 ? 15.650 -2.626 -22.283 1.00 89.94 180 GLU A CA 1
ATOM 1355 C C . GLU A 1 180 ? 15.936 -3.779 -23.257 1.00 89.94 180 GLU A C 1
ATOM 1357 O O . GLU A 1 180 ? 15.929 -3.621 -24.473 1.00 89.94 180 GLU A O 1
ATOM 1362 N N . SER A 1 181 ? 16.147 -4.977 -22.717 1.00 85.62 181 SER A N 1
ATOM 1363 C CA . SER A 1 181 ? 16.326 -6.218 -23.470 1.00 85.62 181 SER A CA 1
ATOM 1364 C C . SER A 1 181 ? 15.580 -7.356 -22.771 1.00 85.62 181 SER A C 1
ATOM 1366 O O . SER A 1 181 ? 15.036 -7.171 -21.679 1.00 85.62 181 SER A O 1
ATOM 1368 N N . SER A 1 182 ? 15.535 -8.547 -23.378 1.00 82.12 182 SER A N 1
ATOM 1369 C CA . SER A 1 182 ? 14.741 -9.692 -22.901 1.00 82.12 182 SER A CA 1
ATOM 1370 C C . SER A 1 182 ? 14.901 -9.971 -21.403 1.00 82.12 182 SER A C 1
ATOM 1372 O O . SER A 1 182 ? 13.925 -10.329 -20.754 1.00 82.12 182 SER A O 1
ATOM 1374 N N . ASN A 1 183 ? 16.098 -9.736 -20.852 1.00 87.19 183 ASN A N 1
ATOM 1375 C CA . ASN A 1 183 ? 16.460 -10.077 -19.476 1.00 87.19 183 ASN A CA 1
ATOM 1376 C C . ASN A 1 183 ? 17.124 -8.914 -18.717 1.00 87.19 183 ASN A C 1
ATOM 1378 O O . ASN A 1 183 ? 17.912 -9.159 -17.807 1.00 87.19 183 ASN A O 1
ATOM 1382 N N . GLN A 1 184 ? 16.873 -7.660 -19.106 1.00 93.00 184 GLN A N 1
ATOM 1383 C CA . GLN A 1 184 ? 17.411 -6.504 -18.385 1.00 93.00 184 GLN A CA 1
ATOM 1384 C C . GLN A 1 184 ? 16.305 -5.547 -17.982 1.00 93.00 184 GLN A C 1
ATOM 1386 O O . GLN A 1 184 ? 15.643 -4.942 -18.827 1.00 93.00 184 GLN A O 1
ATOM 1391 N N . TYR A 1 185 ? 16.156 -5.407 -16.671 1.00 94.75 185 TYR A N 1
ATOM 1392 C CA . TYR A 1 185 ? 15.206 -4.525 -16.024 1.00 94.75 185 TYR A CA 1
ATOM 1393 C C . TYR A 1 185 ? 15.938 -3.454 -15.246 1.00 94.75 185 TYR A C 1
ATOM 1395 O O . TYR A 1 185 ? 16.902 -3.735 -14.540 1.00 94.75 185 TYR A O 1
ATOM 1403 N N . TYR A 1 186 ? 15.444 -2.234 -15.313 1.00 92.69 186 TYR A N 1
ATOM 1404 C CA . TYR A 1 186 ? 15.907 -1.168 -14.447 1.00 92.69 186 TYR A CA 1
ATOM 1405 C C . TYR A 1 186 ? 14.709 -0.312 -14.044 1.00 92.69 186 TYR A C 1
ATOM 1407 O O . TYR A 1 186 ? 13.643 -0.336 -14.660 1.00 92.69 186 TYR A O 1
ATOM 1415 N N . LEU A 1 187 ? 14.871 0.436 -12.965 1.00 94.81 187 LEU A N 1
ATOM 1416 C CA . LEU A 1 187 ? 13.817 1.249 -12.371 1.00 94.81 187 LEU A CA 1
ATOM 1417 C C . LEU A 1 187 ? 14.227 2.720 -12.385 1.00 94.81 187 LEU A C 1
ATOM 1419 O O . LEU A 1 187 ? 15.298 3.054 -11.874 1.00 94.81 187 LEU A O 1
ATOM 1423 N N . ARG A 1 188 ? 13.364 3.584 -12.933 1.00 93.56 188 ARG A N 1
ATOM 1424 C CA . ARG A 1 188 ? 13.425 5.046 -12.771 1.00 93.56 188 ARG A CA 1
ATOM 1425 C C . ARG A 1 188 ? 12.520 5.453 -11.620 1.00 93.56 188 ARG A C 1
ATOM 1427 O O . ARG A 1 188 ? 11.410 4.938 -11.507 1.00 93.56 188 ARG A O 1
ATOM 1434 N N . HIS A 1 189 ? 12.975 6.364 -10.776 1.00 92.56 189 HIS A N 1
ATOM 1435 C CA . HIS A 1 189 ? 12.208 6.868 -9.642 1.00 92.56 189 HIS A CA 1
ATOM 1436 C C . HIS A 1 189 ? 12.309 8.381 -9.535 1.00 92.56 189 HIS A C 1
ATOM 1438 O O . HIS A 1 189 ? 13.299 8.972 -9.966 1.00 92.56 189 HIS A O 1
ATOM 1444 N N . TRP A 1 190 ? 11.295 9.000 -8.935 1.00 92.06 190 TRP A N 1
ATOM 1445 C CA . TRP A 1 190 ? 11.270 10.440 -8.702 1.00 92.06 190 TRP A CA 1
ATOM 1446 C C . TRP A 1 190 ? 10.435 10.837 -7.491 1.00 92.06 190 TRP A C 1
ATOM 1448 O O . TRP A 1 190 ? 9.526 10.115 -7.071 1.00 92.06 190 TRP A O 1
ATOM 1458 N N . GLU A 1 191 ? 10.760 11.996 -6.925 1.00 88.12 191 GLU A N 1
ATOM 1459 C CA . GLU A 1 191 ? 10.015 12.588 -5.821 1.00 88.12 191 GLU A CA 1
ATOM 1460 C C . GLU A 1 191 ? 8.679 13.184 -6.304 1.00 88.12 191 GLU A C 1
ATOM 1462 O O . GLU A 1 191 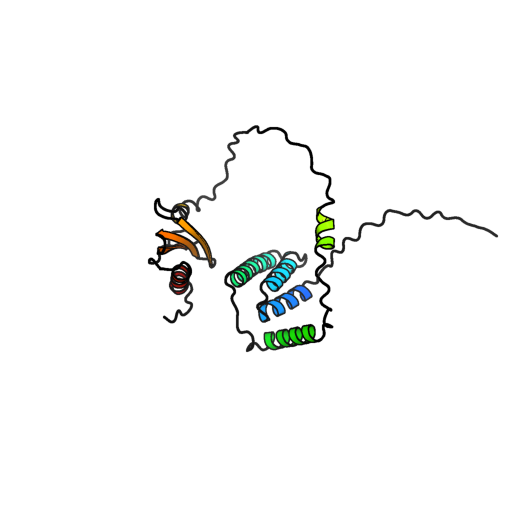? 8.633 13.906 -7.299 1.00 88.12 191 GLU A O 1
ATOM 1467 N N . GLN A 1 192 ? 7.579 12.877 -5.606 1.00 82.50 192 GLN A N 1
ATOM 1468 C CA . GLN A 1 192 ? 6.215 13.277 -5.988 1.00 82.50 192 GLN A CA 1
ATOM 1469 C C . GLN A 1 192 ? 6.003 14.794 -5.989 1.00 82.50 192 GLN A C 1
ATOM 1471 O O . GLN A 1 192 ? 5.172 15.290 -6.745 1.00 82.50 192 GLN A O 1
ATOM 1476 N N . ALA A 1 193 ? 6.704 15.511 -5.109 1.00 78.31 193 ALA A N 1
ATOM 1477 C CA . ALA A 1 193 ? 6.438 16.919 -4.844 1.00 78.31 193 ALA A CA 1
ATOM 1478 C C . ALA A 1 193 ? 6.922 17.841 -5.970 1.00 78.31 193 ALA A C 1
ATOM 1480 O O . ALA A 1 193 ? 6.247 18.815 -6.293 1.00 78.31 193 ALA A O 1
ATOM 1481 N N . ASP A 1 194 ? 8.090 17.549 -6.541 1.00 76.38 194 ASP A N 1
ATOM 1482 C CA . ASP A 1 194 ? 8.783 18.486 -7.426 1.00 76.38 194 ASP A CA 1
ATOM 1483 C C . ASP A 1 194 ? 9.562 17.826 -8.571 1.00 76.38 194 ASP A C 1
ATOM 1485 O O . ASP A 1 194 ? 10.044 18.529 -9.456 1.00 76.38 194 ASP A O 1
ATOM 1489 N N . CYS A 1 195 ? 9.690 16.495 -8.575 1.00 80.94 195 CYS A N 1
ATOM 1490 C CA . CYS A 1 195 ? 10.472 15.733 -9.551 1.00 80.94 195 CYS A CA 1
ATOM 1491 C C . CYS A 1 195 ? 11.944 16.167 -9.676 1.00 80.94 195 CYS A C 1
ATOM 1493 O O . CYS A 1 195 ? 12.644 15.710 -10.575 1.00 80.94 195 CYS A O 1
ATOM 1495 N N . ASN A 1 196 ? 12.452 16.974 -8.737 1.00 76.06 196 ASN A N 1
ATOM 1496 C CA . ASN A 1 196 ? 13.839 17.440 -8.736 1.00 76.06 196 ASN A CA 1
ATOM 1497 C C . ASN A 1 196 ? 14.797 16.331 -8.298 1.00 76.06 196 ASN A C 1
ATOM 1499 O O . ASN A 1 196 ? 15.956 16.287 -8.711 1.00 76.06 196 ASN A O 1
ATOM 1503 N N . ARG A 1 197 ? 14.315 15.414 -7.454 1.00 72.19 197 ARG A N 1
ATOM 1504 C CA . ARG A 1 197 ? 15.046 14.199 -7.100 1.00 72.19 197 ARG A CA 1
ATOM 1505 C C . ARG A 1 197 ? 14.563 13.054 -7.960 1.00 72.19 197 ARG A C 1
ATOM 1507 O O . ARG A 1 197 ? 13.543 12.442 -7.656 1.00 72.19 197 ARG A O 1
ATOM 1514 N N . GLN A 1 198 ? 15.333 12.753 -8.994 1.00 89.25 198 GLN A N 1
ATOM 1515 C CA . GLN A 1 198 ? 15.131 11.608 -9.868 1.00 89.25 198 GLN A CA 1
ATOM 1516 C C . GLN A 1 198 ? 16.374 10.722 -9.890 1.00 89.25 198 GLN A C 1
ATOM 1518 O O . GLN A 1 198 ? 17.487 11.178 -9.623 1.00 89.25 198 GLN A O 1
ATOM 1523 N N . GLY A 1 199 ? 16.188 9.448 -10.203 1.00 87.50 199 GLY A N 1
ATOM 1524 C CA . GLY A 1 199 ? 17.296 8.520 -10.340 1.00 87.50 199 GLY A CA 1
ATOM 1525 C C . GLY A 1 199 ? 16.904 7.272 -11.102 1.00 87.50 199 GLY A C 1
ATOM 1526 O O . GLY A 1 199 ? 15.725 6.945 -11.243 1.00 87.50 199 GLY A O 1
ATOM 1527 N N . THR A 1 200 ? 17.928 6.574 -11.572 1.00 90.50 200 THR A N 1
ATOM 1528 C CA . THR A 1 200 ? 17.798 5.278 -12.225 1.00 90.50 200 THR A CA 1
ATOM 1529 C C . THR A 1 200 ? 18.628 4.274 -11.437 1.00 90.50 200 THR A C 1
ATOM 1531 O O . THR A 1 200 ? 19.744 4.563 -10.993 1.00 90.50 200 THR A O 1
ATOM 1534 N N . THR A 1 201 ? 18.060 3.101 -11.200 1.00 91.31 201 THR A N 1
ATOM 1535 C CA . THR A 1 201 ? 18.790 1.969 -10.623 1.00 91.31 201 THR A CA 1
ATOM 1536 C C . THR A 1 201 ? 19.713 1.338 -11.673 1.00 91.31 201 THR A C 1
ATOM 1538 O O . THR A 1 201 ? 19.718 1.737 -12.835 1.00 91.31 201 THR A O 1
ATOM 1541 N N . ARG A 1 202 ? 20.552 0.381 -11.262 1.00 92.69 202 ARG A N 1
ATOM 1542 C CA . ARG A 1 202 ? 21.338 -0.416 -12.217 1.00 92.69 202 ARG A CA 1
ATOM 1543 C C . ARG A 1 202 ? 20.408 -1.359 -12.995 1.00 92.69 202 ARG A C 1
ATOM 1545 O O . ARG A 1 202 ? 19.224 -1.455 -12.686 1.00 92.69 202 ARG A O 1
ATOM 1552 N N . SER A 1 203 ? 20.945 -2.061 -13.983 1.00 93.56 203 SER A N 1
ATOM 1553 C CA . SER A 1 203 ? 20.215 -3.135 -14.656 1.00 93.56 203 SER A CA 1
ATOM 1554 C C . SER A 1 203 ? 20.251 -4.419 -13.823 1.00 93.56 203 SER A C 1
ATOM 1556 O O . SER A 1 203 ? 21.275 -4.751 -13.226 1.00 93.56 203 SER A O 1
ATOM 1558 N N . TYR A 1 204 ? 19.140 -5.146 -13.816 1.00 93.25 204 TYR A N 1
ATOM 1559 C CA . TYR A 1 204 ? 18.923 -6.394 -13.091 1.00 93.25 204 TYR A CA 1
ATOM 1560 C C . TYR A 1 204 ? 18.321 -7.451 -14.014 1.00 93.25 204 TYR A C 1
ATOM 1562 O O . TYR A 1 204 ? 17.664 -7.123 -15.003 1.00 93.25 204 TYR A O 1
ATOM 1570 N N . SER A 1 205 ? 18.518 -8.724 -13.676 1.00 90.50 205 SER A N 1
ATOM 1571 C CA . SER A 1 205 ? 17.966 -9.857 -14.427 1.00 90.50 205 SER A CA 1
ATOM 1572 C C . SER A 1 205 ? 16.459 -10.030 -14.233 1.00 90.50 205 SER A C 1
ATOM 1574 O O . SER A 1 205 ? 15.797 -10.612 -15.091 1.00 90.50 205 SER A O 1
ATOM 1576 N N . THR A 1 206 ? 15.894 -9.507 -13.138 1.00 92.00 206 THR A N 1
ATOM 1577 C CA . THR A 1 206 ? 14.460 -9.597 -12.838 1.00 92.00 206 THR A CA 1
ATOM 1578 C C . THR A 1 206 ? 13.858 -8.245 -12.448 1.00 92.00 206 THR A C 1
ATOM 1580 O O . THR A 1 206 ? 14.534 -7.354 -11.929 1.00 92.00 206 THR A O 1
ATOM 1583 N N . GLN A 1 207 ? 12.545 -8.100 -12.664 1.00 90.88 207 GLN A N 1
ATOM 1584 C CA . GLN A 1 207 ? 11.782 -6.930 -12.206 1.00 90.88 207 GLN A CA 1
ATOM 1585 C C . GLN A 1 207 ? 11.813 -6.795 -10.677 1.00 90.88 207 GLN A C 1
ATOM 1587 O O . GLN A 1 207 ? 11.870 -5.683 -10.152 1.00 90.88 207 GLN A O 1
ATOM 1592 N N . GLN A 1 208 ? 11.783 -7.929 -9.970 1.00 90.50 208 GLN A N 1
ATOM 1593 C CA . GLN A 1 208 ? 11.761 -7.974 -8.513 1.00 90.50 208 GLN A CA 1
ATOM 1594 C C . GLN A 1 208 ? 13.075 -7.469 -7.911 1.00 90.50 208 GLN A C 1
ATOM 1596 O O . GLN A 1 208 ? 13.033 -6.725 -6.934 1.00 90.50 208 GLN A O 1
ATOM 1601 N N . ASP A 1 209 ? 14.218 -7.783 -8.520 1.00 87.56 209 ASP A N 1
ATOM 1602 C CA . ASP A 1 209 ? 15.523 -7.296 -8.056 1.00 87.56 209 ASP A CA 1
ATOM 1603 C C . ASP A 1 209 ? 15.670 -5.784 -8.261 1.00 87.56 209 ASP A C 1
ATOM 1605 O O . ASP A 1 209 ? 16.123 -5.076 -7.358 1.00 87.56 209 ASP A O 1
ATOM 1609 N N . ALA A 1 210 ? 15.206 -5.267 -9.407 1.00 90.12 210 ALA A N 1
ATOM 1610 C CA . ALA A 1 210 ? 15.177 -3.827 -9.669 1.00 90.12 210 ALA A CA 1
ATOM 1611 C C . ALA A 1 210 ? 14.305 -3.077 -8.648 1.00 90.12 210 ALA A C 1
ATOM 1613 O O . ALA A 1 210 ? 14.688 -2.012 -8.153 1.00 90.12 210 ALA A O 1
ATOM 1614 N N . TYR A 1 211 ? 13.152 -3.652 -8.293 1.00 90.81 211 TYR A N 1
ATOM 1615 C CA . TYR A 1 211 ? 12.281 -3.107 -7.257 1.00 90.81 211 TYR A CA 1
ATOM 1616 C C . TYR A 1 211 ? 12.916 -3.193 -5.863 1.00 90.81 211 TYR A C 1
ATOM 1618 O O . TYR A 1 211 ? 12.977 -2.184 -5.160 1.00 90.81 211 TYR A O 1
ATOM 1626 N N . ARG A 1 212 ? 13.457 -4.354 -5.473 1.00 88.19 212 ARG A N 1
ATOM 1627 C CA . ARG A 1 212 ? 14.096 -4.554 -4.163 1.00 88.19 212 ARG A CA 1
ATOM 1628 C C . ARG A 1 212 ? 15.238 -3.563 -3.959 1.00 88.19 212 ARG A C 1
ATOM 1630 O O . ARG A 1 212 ? 15.257 -2.868 -2.950 1.00 88.19 212 ARG A O 1
ATOM 1637 N N . ALA A 1 213 ? 16.118 -3.404 -4.947 1.00 87.19 213 ALA A N 1
ATOM 1638 C CA . ALA A 1 213 ? 17.218 -2.444 -4.878 1.00 87.19 213 ALA A CA 1
ATOM 1639 C C . ALA A 1 213 ? 16.749 -0.992 -4.668 1.00 87.19 213 ALA A C 1
ATOM 1641 O O . ALA A 1 213 ? 17.393 -0.217 -3.952 1.00 87.19 213 ALA A O 1
ATOM 1642 N N . PHE A 1 214 ? 15.618 -0.616 -5.269 1.00 90.31 214 PHE A N 1
ATOM 1643 C CA . PHE A 1 214 ? 15.007 0.692 -5.055 1.00 90.31 214 PHE A CA 1
ATOM 1644 C C . PHE A 1 214 ? 14.478 0.861 -3.624 1.00 90.31 214 PHE A C 1
ATOM 1646 O O . PHE A 1 214 ? 14.791 1.880 -2.993 1.00 90.31 214 PHE A O 1
ATOM 1653 N N . ILE A 1 215 ? 13.748 -0.136 -3.108 1.00 89.44 215 ILE A N 1
ATOM 1654 C CA . ILE A 1 215 ? 13.227 -0.155 -1.732 1.00 89.44 215 ILE A CA 1
ATOM 1655 C C . ILE A 1 215 ? 14.366 -0.036 -0.718 1.00 89.44 215 ILE A C 1
ATOM 1657 O O . ILE A 1 215 ? 14.343 0.874 0.114 1.00 89.44 215 ILE A O 1
ATOM 1661 N N . CYS A 1 216 ? 15.410 -0.857 -0.858 1.00 86.56 216 CYS A N 1
ATOM 1662 C CA . CYS A 1 216 ? 16.583 -0.841 0.021 1.00 86.56 216 CYS A CA 1
ATOM 1663 C C . CYS A 1 216 ? 17.214 0.552 0.123 1.00 86.56 216 CYS A C 1
ATOM 1665 O O . CYS A 1 216 ? 17.588 1.013 1.201 1.00 86.56 216 CYS A O 1
ATOM 1667 N N . ARG A 1 217 ? 17.315 1.256 -1.010 1.00 85.69 217 ARG A N 1
ATOM 1668 C CA . ARG A 1 217 ? 17.958 2.571 -1.070 1.00 85.69 217 ARG A CA 1
ATOM 1669 C C . ARG A 1 217 ? 17.107 3.686 -0.456 1.00 85.69 217 ARG A C 1
ATOM 1671 O O . ARG A 1 217 ? 17.669 4.605 0.136 1.00 85.69 217 ARG A O 1
ATOM 1678 N N . HIS A 1 218 ? 15.785 3.646 -0.618 1.00 82.56 218 HIS A N 1
ATOM 1679 C CA . HIS A 1 218 ? 14.928 4.809 -0.333 1.00 82.56 218 HIS A CA 1
ATOM 1680 C C . HIS A 1 218 ? 14.007 4.647 0.874 1.00 82.56 218 HIS A C 1
ATOM 1682 O O . HIS A 1 218 ? 13.567 5.658 1.423 1.00 82.56 218 HIS A O 1
ATOM 1688 N N . VAL A 1 219 ? 13.730 3.415 1.305 1.00 78.62 219 VAL A N 1
ATOM 1689 C CA . VAL A 1 219 ? 12.778 3.125 2.391 1.00 78.62 219 VAL A CA 1
ATOM 1690 C C . VAL A 1 219 ? 13.492 2.801 3.711 1.00 78.62 219 VAL A C 1
ATOM 1692 O O . VAL A 1 219 ? 12.849 2.736 4.750 1.00 78.62 219 VAL A O 1
ATOM 1695 N N . ARG A 1 220 ? 14.835 2.703 3.721 1.00 64.75 220 ARG A N 1
ATOM 1696 C CA . ARG A 1 220 ? 15.643 2.346 4.912 1.00 64.75 220 ARG A CA 1
ATOM 1697 C C . ARG A 1 220 ? 15.228 1.018 5.567 1.00 64.75 220 ARG A C 1
ATOM 1699 O O . ARG A 1 220 ? 15.542 0.782 6.732 1.00 64.75 220 ARG A O 1
ATOM 1706 N N . GLU A 1 221 ? 14.564 0.135 4.832 1.00 54.72 221 GLU A N 1
ATOM 1707 C CA . GLU A 1 221 ? 14.412 -1.252 5.257 1.00 54.72 221 GLU A CA 1
ATOM 1708 C C . GLU A 1 221 ? 15.785 -1.920 5.156 1.00 54.72 221 GLU A C 1
ATOM 1710 O O . GLU A 1 221 ? 16.486 -1.763 4.154 1.00 54.72 221 GLU A O 1
ATOM 1715 N N . ARG A 1 222 ? 16.221 -2.593 6.229 1.00 47.41 222 ARG A N 1
ATOM 1716 C CA . ARG A 1 222 ? 17.484 -3.337 6.223 1.00 47.41 222 ARG A CA 1
ATOM 1717 C C . ARG A 1 222 ? 17.401 -4.393 5.130 1.00 47.41 222 ARG A C 1
ATOM 1719 O O . ARG A 1 222 ? 16.653 -5.355 5.257 1.00 47.41 222 ARG A O 1
ATOM 1726 N N . CYS A 1 223 ? 18.174 -4.207 4.075 1.00 64.50 223 CYS A N 1
ATOM 1727 C CA . CYS A 1 223 ? 18.412 -5.252 3.104 1.00 64.50 223 CYS A CA 1
ATOM 1728 C C . CYS A 1 223 ? 19.691 -5.956 3.518 1.00 64.50 223 CYS A C 1
ATOM 1730 O O . CYS A 1 223 ? 20.773 -5.396 3.381 1.00 64.50 223 CYS A O 1
ATOM 1732 N N . GLU A 1 224 ? 19.540 -7.135 4.111 1.00 51.91 224 GLU A N 1
ATOM 1733 C CA . GLU A 1 224 ? 20.636 -8.093 4.191 1.00 51.91 224 GLU A CA 1
ATOM 1734 C C . GLU A 1 224 ? 20.850 -8.656 2.777 1.00 51.91 224 GLU A C 1
ATOM 1736 O O . GLU A 1 224 ? 19.875 -9.020 2.100 1.00 51.91 224 GLU A O 1
ATOM 1741 N N . ASP A 1 225 ? 22.106 -8.586 2.325 1.00 53.00 225 ASP A N 1
ATOM 1742 C CA . ASP A 1 225 ? 22.595 -9.103 1.041 1.00 53.00 225 ASP A CA 1
ATOM 1743 C C . ASP A 1 225 ? 22.565 -10.639 1.006 1.00 53.00 225 ASP A C 1
ATOM 1745 O O . ASP A 1 225 ? 22.942 -11.268 2.024 1.00 53.00 225 ASP A O 1
#

pLDDT: mean 72.5, std 19.54, range [33.69, 95.56]

Nearest PDB structures (foldseek):
  6zxh-assembly1_z  TM=3.666E-01  e=8.203E+00  Homo sapiens

Radius of gyration: 27.29 Å; Cα contacts (8 Å, |Δi|>4): 205; chains: 1; bounding box: 99×54×59 Å

Sequence (225 aa):
MTVLSASSLLGPQPNRGFTQTVSPEAAQAALQQSVCLNDWHQAIYAVNLLIGSSSTSPAMREQWVRYRRQLQDYQTLRTTFDMSHSAECAAAIAQARQAAAAQPAVPARPLDWDRATAGFRQSPAIAQSRSQVTTPAASGRSTASRNSANCGDLMNPGSSERRVATGSVSSRWNYAIFQESSNQYYLRHWEQADCNRQGTTRSYSTQQDAYRAFICRHVRERCED

Secondary structure (DSSP, 8-state):
----------PPPP---------HHHHHHHHHHHHHTT-HHHHHHHHHHHHH-TTS-HHHHHHHHHHHHHHHHHHHHT-----TT-HHHHHHHHHHHHHHHHS---------HHHHHHTTS------------------------TT-TTSHHHHSPPTT-EEEEEEESSSSEEEEEEEEETTEEEEEEEETTTS-SEEE---BSSHHHHHHHHHHHHS------